Protein AF-A0A1L9VPW1-F1 (afdb_monomer)

InterPro domains:
  IPR022751 Alpha-mannosyltransferase [PF11051] (108-201)
  IPR029044 Nucleotide-diphospho-sugar transferases [SSF53448] (90-204)

Secondary structure (DSSP, 8-state):
-HHHHHHHHHHHHHHHHHHHHHHHHT---SPPPEESS----PPP-SSS-------EETHHHHHHHHHHHHHHHHHHHTTSPPP--TT-EEEEEE--TTTGGG--SSEEEEESSTTT--HIIIIIIHHHTT-EEEEHHHHTT-TT----TT-------GGGHHHHHHHT-S-SEEEE--TTEEESS-GGGGGGSTTTTTT-EE---SGGGGHHHHHHHHTT---EE--SPPEE-PEEP-BTTB--EE--EEEEE-HHHHHHHHTTT--TTT-TTSSPPPPEEEEEESS----TTSTTSS--

pLDDT: mean 79.81, std 14.75, range [32.12, 95.06]

Mean predicted aligned error: 9.25 Å

Foldseek 3Di:
DVVLVVVLLVLLVVLLVQLVVLCVVLDQPFDDWDFQDDQPCPDDAPVDDDPRDDRTDPCVRRVVSNVVSVVVSVVSCVPRDQRARPPFEAEEEEDAQQLLVLDQAQYEYEYAAPVRDDCCCAVPVNVVRNYHYDHLCVSSVNPPPDPDPDDPGDRDDPLCRQVSRVSSYNGPHYDYDYSQKDFPDHVSVVCVAPPCVVQREAEDDPDSRCVVVVVCVVVVGGYDYQLDDWDFPFDFDDDDPGRDGPRQKTWDADSRVSVVCVVVVNRCSVPVPSDPGHDTTIMGGDPDSDGCPPPPNPDD

Radius of gyration: 21.34 Å; Cα contacts (8 Å, |Δi|>4): 425; chains: 1; bounding box: 54×51×65 Å

Sequence (300 aa):
SYIARAAFHNHQIQFRDQFYFLLDKYVPRCSPLELIESAGWPRYDAVFEIDWENHINKANDILQAMQTVHDGFVQATRRIDVPYMVLTEGIVSSAGVKYMPTFIATLQLFVKDSTEYKSHICEMTFPELNARCVVLSEVMGLENLKSTDNTDGVKIKHYQLKSFAVLFSSFKKVTWLDADCIPIHYPATLLTTDPFKSTGLGAPGEGDKDTFIQAAAAVGKKFYTASKKFADLGRQRYEGNDHDIIHVVMLQADPGVDYKLTQQGKWQVKDTSVAAAPRAFFIYANIVKFNPGEKKLLED

Structure (mmCIF, N/CA/C/O backbone):
data_AF-A0A1L9VPW1-F1
#
_entry.id   AF-A0A1L9VPW1-F1
#
loop_
_atom_site.group_PDB
_atom_site.id
_atom_site.type_symbol
_atom_site.label_atom_id
_atom_site.label_alt_id
_atom_site.label_comp_id
_atom_site.label_asym_id
_atom_site.label_entity_id
_atom_site.label_seq_id
_atom_site.pdbx_PDB_ins_code
_atom_site.Cartn_x
_atom_site.Cartn_y
_atom_site.Cartn_z
_atom_site.occupancy
_atom_site.B_iso_or_equiv
_atom_site.auth_seq_id
_atom_site.auth_comp_id
_atom_site.auth_asym_id
_atom_site.auth_atom_id
_atom_site.pdbx_PDB_model_num
ATOM 1 N N . SER A 1 1 ? -3.823 4.377 27.022 1.00 72.25 1 SER A N 1
ATOM 2 C CA . SER A 1 1 ? -2.993 4.698 28.203 1.00 72.25 1 SER A CA 1
ATOM 3 C C . SER A 1 1 ? -1.724 5.415 27.761 1.00 72.25 1 SER A C 1
ATOM 5 O O . SER A 1 1 ? -1.189 5.063 26.713 1.00 72.25 1 SER A O 1
ATOM 7 N N . TYR A 1 2 ? -1.256 6.400 28.536 1.00 79.25 2 TYR A N 1
ATOM 8 C CA . TYR A 1 2 ? 0.020 7.101 28.324 1.00 79.25 2 TYR A CA 1
ATOM 9 C C . TYR A 1 2 ? 1.207 6.129 28.230 1.00 79.25 2 TYR A C 1
ATOM 11 O O . TYR A 1 2 ? 2.006 6.219 27.305 1.00 79.25 2 TYR A O 1
ATOM 19 N N . ILE A 1 3 ? 1.237 5.117 29.104 1.00 81.44 3 ILE A N 1
ATOM 20 C CA . ILE A 1 3 ? 2.300 4.100 29.159 1.00 81.44 3 ILE A CA 1
ATOM 21 C C . ILE A 1 3 ? 2.422 3.351 27.825 1.00 81.44 3 ILE A C 1
ATOM 23 O O . ILE A 1 3 ? 3.518 3.190 27.300 1.00 81.44 3 ILE A O 1
ATOM 27 N N . ALA A 1 4 ? 1.293 2.953 27.232 1.00 81.62 4 ALA A N 1
ATOM 28 C CA . ALA A 1 4 ? 1.286 2.251 25.948 1.00 81.62 4 ALA A CA 1
ATOM 29 C C . ALA A 1 4 ? 1.800 3.129 24.793 1.00 81.62 4 ALA A C 1
ATOM 31 O O . ALA A 1 4 ? 2.468 2.627 23.895 1.00 81.62 4 ALA A O 1
ATOM 32 N N . ARG A 1 5 ? 1.514 4.440 24.822 1.00 82.69 5 ARG A N 1
ATOM 33 C CA . ARG A 1 5 ? 2.016 5.392 23.817 1.00 82.69 5 ARG A CA 1
ATOM 34 C C . ARG A 1 5 ? 3.521 5.625 23.966 1.00 82.69 5 ARG A C 1
ATOM 36 O O . ARG A 1 5 ? 4.220 5.627 22.961 1.00 82.69 5 ARG A O 1
ATOM 43 N N . ALA A 1 6 ? 4.016 5.759 25.197 1.00 85.69 6 ALA A N 1
ATOM 44 C CA . ALA A 1 6 ? 5.446 5.898 25.471 1.00 85.69 6 ALA A CA 1
ATOM 45 C C . ALA A 1 6 ? 6.232 4.637 25.066 1.00 85.69 6 ALA A C 1
ATOM 47 O O . ALA A 1 6 ? 7.259 4.736 24.401 1.00 85.69 6 ALA A O 1
ATOM 48 N N . ALA A 1 7 ? 5.713 3.448 25.389 1.00 87.69 7 ALA A N 1
ATOM 49 C CA . ALA A 1 7 ? 6.312 2.181 24.969 1.00 87.69 7 ALA A CA 1
ATOM 50 C C . ALA A 1 7 ? 6.357 2.045 23.438 1.00 87.69 7 ALA A C 1
ATOM 52 O O . ALA A 1 7 ? 7.393 1.693 22.880 1.00 87.69 7 ALA A O 1
ATOM 53 N N . PHE A 1 8 ? 5.260 2.389 22.755 1.00 89.50 8 PHE A N 1
ATOM 54 C CA . PHE A 1 8 ? 5.213 2.415 21.293 1.00 89.50 8 PHE A CA 1
ATOM 55 C C . PHE A 1 8 ? 6.261 3.366 20.699 1.00 89.50 8 PHE A C 1
ATOM 57 O O . PHE A 1 8 ? 6.980 2.975 19.785 1.00 89.50 8 PHE A O 1
ATOM 64 N N . HIS A 1 9 ? 6.394 4.576 21.245 1.00 88.00 9 HIS A N 1
ATOM 65 C CA . HIS A 1 9 ? 7.385 5.546 20.783 1.00 88.00 9 HIS A CA 1
ATOM 66 C C . HIS A 1 9 ? 8.827 5.036 20.947 1.00 88.00 9 HIS A C 1
ATOM 68 O O . HIS A 1 9 ? 9.626 5.131 20.018 1.00 88.00 9 HIS A O 1
ATOM 74 N N . ASN A 1 10 ? 9.147 4.405 22.081 1.00 89.81 10 ASN A N 1
ATOM 75 C CA . ASN A 1 10 ? 10.464 3.797 22.294 1.00 89.81 10 ASN A CA 1
ATOM 76 C C . A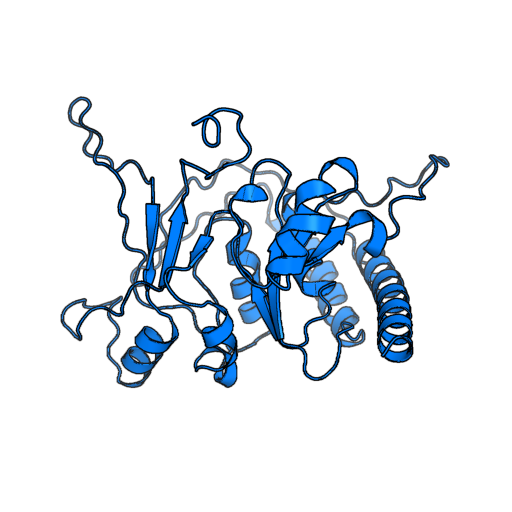SN A 1 10 ? 10.752 2.675 21.284 1.00 89.81 10 ASN A C 1
ATOM 78 O O . ASN A 1 10 ? 11.854 2.605 20.742 1.00 89.81 10 ASN A O 1
ATOM 82 N N . HIS A 1 11 ? 9.765 1.825 20.987 1.00 91.38 11 HIS A N 1
ATOM 83 C CA . HIS A 1 11 ? 9.913 0.790 19.961 1.00 91.38 11 HIS A CA 1
ATOM 84 C C . HIS A 1 11 ? 10.050 1.384 18.552 1.00 91.38 11 HIS A C 1
ATOM 86 O O . HIS A 1 11 ? 10.823 0.864 17.755 1.00 91.38 11 HIS A O 1
ATOM 92 N N . GLN A 1 12 ? 9.357 2.487 18.242 1.00 90.38 12 GLN A N 1
ATOM 93 C CA . GLN A 1 12 ? 9.536 3.210 16.978 1.00 90.38 12 GLN A CA 1
ATOM 94 C C . GLN A 1 12 ? 10.956 3.742 16.804 1.00 90.38 12 GLN A C 1
ATOM 96 O O . GLN A 1 12 ? 11.515 3.599 15.720 1.00 90.38 12 GLN A O 1
ATOM 101 N N . ILE A 1 13 ? 11.552 4.298 17.860 1.00 89.81 13 ILE A N 1
ATOM 102 C CA . ILE A 1 13 ? 12.944 4.765 17.842 1.00 89.81 13 ILE A CA 1
ATOM 103 C C . ILE A 1 13 ? 13.901 3.593 17.589 1.00 89.81 13 ILE A C 1
ATOM 105 O O . ILE A 1 13 ? 14.737 3.668 16.692 1.00 89.81 13 ILE A O 1
ATOM 109 N N . GLN A 1 14 ? 13.742 2.486 18.320 1.00 91.88 14 GLN A N 1
ATOM 110 C CA . GLN A 1 14 ? 14.581 1.295 18.142 1.00 91.88 14 GLN A CA 1
ATOM 111 C C . GLN A 1 14 ? 14.464 0.714 16.729 1.00 91.88 14 GLN A C 1
ATOM 113 O O . GLN A 1 14 ? 15.477 0.413 16.098 1.00 91.88 14 GLN A O 1
ATOM 118 N N . PHE A 1 15 ? 13.235 0.588 16.220 1.00 93.88 15 PHE A N 1
ATOM 119 C CA . PHE A 1 15 ? 12.977 0.131 14.859 1.00 93.88 15 PHE A CA 1
ATOM 120 C C . PHE A 1 15 ? 13.614 1.061 13.828 1.00 93.88 15 PHE A C 1
ATOM 122 O O . PHE A 1 15 ? 14.296 0.579 12.930 1.00 93.88 15 PHE A O 1
ATOM 129 N N . ARG A 1 16 ? 13.437 2.382 13.966 1.00 90.50 16 ARG A N 1
ATOM 130 C CA . ARG A 1 16 ? 14.033 3.386 13.075 1.00 90.50 16 ARG A CA 1
ATOM 131 C C . ARG A 1 16 ? 15.546 3.212 12.987 1.00 90.50 16 ARG A C 1
ATOM 133 O O . ARG A 1 16 ? 16.075 3.117 11.884 1.00 90.50 16 ARG A O 1
ATOM 140 N N . ASP A 1 17 ? 16.224 3.150 14.129 1.00 90.19 17 ASP A N 1
ATOM 141 C CA . ASP A 1 17 ? 17.687 3.085 14.179 1.00 90.19 17 ASP A CA 1
ATOM 142 C C . ASP A 1 17 ? 18.209 1.791 13.534 1.00 90.19 17 ASP A C 1
ATOM 144 O O . ASP A 1 17 ? 19.143 1.818 12.730 1.00 90.19 17 ASP A O 1
ATOM 148 N N . GLN A 1 18 ? 17.553 0.659 13.811 1.00 92.56 18 GLN A N 1
ATOM 149 C CA . GLN A 1 18 ? 17.868 -0.615 13.163 1.00 92.56 18 GLN A CA 1
ATOM 150 C C . GLN A 1 18 ? 17.595 -0.571 11.657 1.00 92.56 18 GLN A C 1
ATOM 152 O O . GLN A 1 18 ? 18.431 -1.001 10.865 1.00 92.56 18 GLN A O 1
ATOM 157 N N . PHE A 1 19 ? 16.441 -0.046 11.250 1.00 91.25 19 PHE A N 1
ATOM 158 C CA . PHE A 1 19 ? 16.040 0.032 9.851 1.00 91.25 19 PHE A CA 1
ATOM 159 C C . PHE A 1 19 ? 17.003 0.904 9.039 1.00 91.25 19 PHE A C 1
ATOM 161 O O . PHE A 1 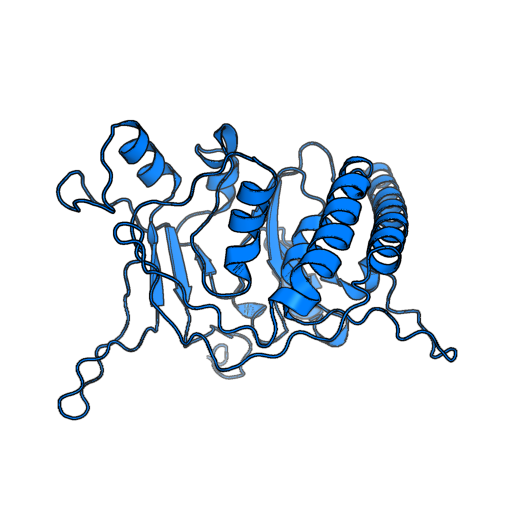19 ? 17.407 0.514 7.946 1.00 91.25 19 PHE A O 1
ATOM 168 N N . TYR A 1 20 ? 17.437 2.040 9.585 1.00 87.81 20 TYR A N 1
ATOM 169 C CA . TYR A 1 20 ? 18.411 2.920 8.935 1.00 87.81 20 TYR A CA 1
ATOM 170 C C . TYR A 1 20 ? 19.780 2.294 8.812 1.00 87.81 20 TYR A C 1
ATOM 172 O O . TYR A 1 20 ? 20.387 2.377 7.748 1.00 87.81 20 TYR A O 1
ATOM 180 N N . PHE A 1 21 ? 20.240 1.622 9.865 1.00 90.50 21 PHE A N 1
ATOM 181 C CA . PHE A 1 21 ? 21.474 0.861 9.788 1.00 90.50 21 PHE A CA 1
ATOM 182 C C . PHE A 1 21 ? 21.421 -0.168 8.649 1.00 90.50 21 PHE A C 1
ATOM 184 O O . PHE A 1 21 ? 22.396 -0.333 7.920 1.00 90.50 21 PHE A O 1
ATOM 191 N N . LEU A 1 22 ? 20.281 -0.842 8.453 1.00 92.88 22 LEU A N 1
ATOM 192 C CA . LEU A 1 22 ? 20.112 -1.768 7.333 1.00 92.88 22 LEU A CA 1
ATOM 193 C C . LEU A 1 22 ? 20.061 -1.050 5.979 1.00 92.88 22 LEU A C 1
ATOM 195 O O . LEU A 1 22 ? 20.689 -1.533 5.041 1.00 92.88 22 LEU A O 1
ATOM 199 N N . LEU A 1 23 ? 19.359 0.081 5.861 1.00 88.62 23 LEU A N 1
ATOM 200 C CA . LEU A 1 23 ? 19.331 0.860 4.619 1.00 88.62 23 LEU A CA 1
ATOM 201 C C . LEU A 1 23 ? 20.736 1.301 4.194 1.00 88.62 23 LEU A C 1
ATOM 203 O O . LEU A 1 23 ? 21.082 1.133 3.031 1.00 88.62 23 LEU A O 1
ATOM 207 N N . ASP A 1 24 ? 21.540 1.808 5.130 1.00 88.00 24 ASP A N 1
ATOM 208 C CA . ASP A 1 24 ? 22.918 2.245 4.879 1.00 88.00 24 ASP A CA 1
ATOM 209 C C . ASP A 1 24 ? 23.847 1.064 4.546 1.00 88.00 24 ASP A C 1
ATOM 211 O O . ASP A 1 24 ? 24.589 1.070 3.561 1.00 88.00 24 ASP A O 1
ATOM 215 N N . LYS A 1 25 ? 23.740 -0.024 5.317 1.00 92.19 25 LYS A N 1
ATOM 216 C CA . LYS A 1 25 ? 24.525 -1.244 5.093 1.00 92.19 25 LYS A CA 1
ATOM 217 C C . LYS A 1 25 ? 24.275 -1.862 3.716 1.00 92.19 25 LYS A C 1
ATOM 219 O O . LYS A 1 25 ? 25.205 -2.408 3.120 1.00 92.19 25 LYS A O 1
ATOM 224 N N . TYR A 1 26 ? 23.031 -1.811 3.244 1.00 93.62 26 TYR A N 1
ATOM 225 C CA . TYR A 1 26 ? 22.594 -2.388 1.975 1.00 93.62 26 TYR A CA 1
ATOM 226 C C . TYR A 1 26 ? 22.329 -1.311 0.910 1.00 93.62 26 TYR A C 1
ATOM 228 O O . TYR A 1 26 ? 21.417 -1.442 0.095 1.00 93.62 26 TYR A O 1
ATOM 236 N N . VAL A 1 27 ? 23.141 -0.250 0.874 1.00 88.94 27 VAL A N 1
ATOM 237 C CA . VAL A 1 27 ? 23.168 0.664 -0.277 1.00 88.94 27 VAL A CA 1
ATOM 238 C C . VAL A 1 27 ? 23.768 -0.060 -1.491 1.00 88.94 27 VAL A C 1
ATOM 240 O O . VAL A 1 27 ? 24.860 -0.633 -1.379 1.00 88.94 27 VAL A O 1
ATOM 243 N N . PRO A 1 28 ? 23.110 -0.035 -2.668 1.00 87.94 28 PRO A N 1
ATOM 244 C CA . PRO A 1 28 ? 23.685 -0.589 -3.886 1.00 87.94 28 PRO A CA 1
ATOM 245 C C . PRO A 1 28 ? 24.997 0.105 -4.257 1.00 87.94 28 PRO A C 1
ATOM 247 O O . PRO A 1 28 ? 25.058 1.326 -4.386 1.00 87.94 28 PRO A O 1
ATOM 250 N N . ARG A 1 29 ? 26.058 -0.683 -4.454 1.00 88.31 29 ARG A N 1
ATOM 251 C CA . ARG A 1 29 ? 27.384 -0.197 -4.870 1.00 88.31 29 ARG A CA 1
ATOM 252 C C . ARG A 1 29 ? 27.598 -0.430 -6.363 1.00 88.31 29 ARG A C 1
ATOM 254 O O . ARG A 1 29 ? 28.528 -1.124 -6.763 1.00 88.31 29 ARG A O 1
ATOM 261 N N . CYS A 1 30 ? 26.695 0.107 -7.170 1.00 88.56 30 CYS A N 1
ATOM 262 C CA . CYS A 1 30 ? 26.746 0.049 -8.627 1.00 88.56 30 CYS A CA 1
ATOM 263 C C . CYS A 1 30 ? 26.443 1.426 -9.223 1.00 88.56 30 CYS A C 1
ATOM 265 O O . CYS A 1 30 ? 26.027 2.343 -8.512 1.00 88.56 30 CYS A O 1
ATOM 267 N N . SER A 1 31 ? 26.664 1.573 -10.529 1.00 89.00 31 SER A N 1
ATOM 268 C CA . SER A 1 31 ? 26.295 2.793 -11.247 1.00 89.00 31 SER A CA 1
ATOM 269 C C . SER A 1 31 ? 24.796 3.093 -11.084 1.00 89.00 31 SER A C 1
ATOM 271 O O . SER A 1 31 ? 23.999 2.152 -10.998 1.00 89.00 31 SER A O 1
ATOM 273 N N . PRO A 1 32 ? 24.395 4.379 -11.042 1.00 87.00 32 PRO A N 1
ATOM 274 C CA . PRO A 1 32 ? 22.989 4.757 -11.081 1.00 87.00 32 PRO A CA 1
ATOM 275 C C . PRO A 1 32 ? 22.276 4.149 -12.290 1.00 87.00 32 PRO A C 1
ATOM 277 O O . PRO A 1 32 ? 22.875 3.965 -13.348 1.00 87.00 32 PRO A O 1
ATOM 280 N N . LEU A 1 33 ? 20.986 3.858 -12.126 1.00 87.69 33 LEU A N 1
ATOM 281 C CA . LEU A 1 33 ? 20.153 3.357 -13.211 1.00 87.69 33 LEU A CA 1
ATOM 282 C C . LEU A 1 33 ? 19.991 4.442 -14.281 1.00 87.69 33 LEU A C 1
ATOM 284 O O . LEU A 1 33 ? 19.558 5.556 -13.983 1.00 87.69 33 LEU A O 1
ATOM 288 N N . GLU A 1 34 ? 20.304 4.087 -15.522 1.00 90.12 34 GLU A N 1
ATOM 289 C CA . GLU A 1 34 ? 20.088 4.923 -16.699 1.00 90.12 34 GLU A CA 1
ATOM 290 C C . GLU A 1 34 ? 18.978 4.313 -17.554 1.00 90.12 34 GLU A C 1
ATOM 292 O O . GLU A 1 34 ? 18.940 3.101 -17.766 1.00 90.12 34 GLU A O 1
ATOM 297 N N . LEU A 1 35 ? 18.061 5.146 -18.038 1.00 89.69 35 LEU A N 1
ATOM 298 C CA . LEU A 1 35 ? 17.004 4.720 -18.950 1.00 89.69 35 LEU A CA 1
ATOM 299 C C . LEU A 1 35 ? 17.466 4.937 -20.392 1.00 89.69 35 LEU A C 1
ATOM 301 O O . LEU A 1 35 ? 18.031 5.984 -20.701 1.00 89.69 35 LEU A O 1
ATOM 305 N N . ILE A 1 36 ? 17.208 3.958 -21.260 1.00 91.56 36 ILE A N 1
ATOM 306 C CA . ILE A 1 36 ? 17.352 4.106 -22.715 1.00 91.56 36 ILE A CA 1
ATOM 307 C C . ILE A 1 36 ? 16.317 5.128 -23.192 1.00 91.56 36 ILE A C 1
ATOM 309 O O . ILE A 1 36 ? 16.649 6.108 -23.852 1.00 91.56 36 ILE A O 1
ATOM 313 N N . GLU A 1 37 ? 15.067 4.916 -22.785 1.00 88.56 37 GLU A N 1
ATOM 314 C CA . GLU A 1 37 ? 13.930 5.790 -23.040 1.00 88.56 37 GLU A CA 1
ATOM 315 C C . GLU A 1 37 ? 12.827 5.544 -22.001 1.00 88.56 37 GLU A C 1
ATOM 317 O O . GLU A 1 37 ? 12.947 4.685 -21.125 1.00 88.56 37 GLU A O 1
ATOM 322 N N . SER A 1 38 ? 11.752 6.327 -22.068 1.00 83.56 38 SER A N 1
ATOM 323 C CA . SER A 1 38 ? 10.567 6.066 -21.253 1.00 83.56 38 SER A CA 1
ATOM 324 C C . SER A 1 38 ? 9.844 4.827 -21.777 1.00 83.56 38 SER A C 1
ATOM 326 O O . SER A 1 38 ? 9.551 4.764 -22.966 1.00 83.56 38 SER A O 1
ATOM 328 N N . ALA A 1 39 ? 9.445 3.920 -20.881 1.00 78.81 39 ALA A N 1
ATOM 329 C CA . ALA A 1 39 ? 8.563 2.794 -21.213 1.00 78.81 39 ALA A CA 1
ATOM 330 C C . ALA A 1 39 ? 7.151 3.235 -21.658 1.00 78.81 39 ALA A C 1
ATOM 332 O O . ALA A 1 39 ? 6.304 2.409 -21.985 1.00 78.81 39 ALA A O 1
ATOM 333 N N . GLY A 1 40 ? 6.872 4.543 -21.643 1.00 78.19 40 GLY A N 1
ATOM 334 C CA . GLY A 1 40 ? 5.569 5.093 -21.973 1.00 78.19 40 GLY A CA 1
ATOM 335 C C . GLY A 1 40 ? 4.530 4.772 -20.901 1.00 78.19 40 GLY A C 1
ATOM 336 O O . GLY A 1 40 ? 4.844 4.666 -19.717 1.00 78.19 40 GLY A O 1
ATOM 337 N N . TRP A 1 41 ? 3.275 4.679 -21.337 1.00 68.06 41 TRP A N 1
ATOM 338 C CA . TRP A 1 41 ? 2.114 4.402 -20.487 1.00 68.06 41 TRP A CA 1
ATOM 339 C C . TRP A 1 41 ? 1.312 3.223 -21.061 1.00 68.06 41 TRP A C 1
ATOM 341 O O . TRP A 1 41 ? 0.136 3.387 -21.405 1.00 68.06 41 TRP A O 1
ATOM 351 N N . PRO A 1 42 ? 1.935 2.045 -21.268 1.00 68.31 42 PRO A N 1
ATOM 352 C CA . PRO A 1 42 ? 1.209 0.874 -21.732 1.00 68.31 42 PRO A CA 1
ATOM 353 C C . PRO A 1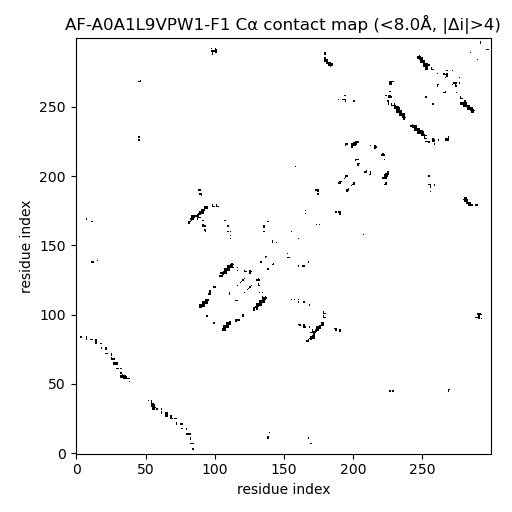 42 ? 0.132 0.532 -20.703 1.00 68.31 42 PRO A C 1
ATOM 355 O O . PRO A 1 42 ? 0.402 0.401 -19.507 1.00 68.31 42 PRO A O 1
ATOM 358 N N . ARG A 1 43 ? -1.117 0.424 -21.162 1.00 65.56 43 ARG A N 1
ATOM 359 C CA . ARG A 1 43 ? -2.228 0.099 -20.269 1.00 65.56 43 ARG A CA 1
ATOM 360 C C . ARG A 1 43 ? -2.085 -1.343 -19.812 1.00 65.56 43 ARG A C 1
ATOM 362 O O . ARG A 1 43 ? -1.957 -2.246 -20.636 1.00 65.56 43 ARG A O 1
ATOM 369 N N . TYR A 1 44 ? -2.167 -1.549 -18.505 1.00 68.56 44 TYR A N 1
ATOM 370 C CA . TYR A 1 44 ? -2.242 -2.886 -17.939 1.00 68.56 44 TYR A CA 1
ATOM 371 C C . TYR A 1 44 ? -3.498 -3.612 -18.448 1.00 68.56 44 TYR A C 1
ATOM 373 O O . TYR A 1 44 ? -4.621 -3.123 -18.279 1.00 68.56 44 TYR A O 1
ATOM 381 N N . ASP A 1 45 ? -3.319 -4.800 -19.030 1.00 70.62 45 ASP A N 1
ATOM 382 C CA . ASP A 1 45 ? -4.409 -5.720 -19.344 1.00 70.62 45 ASP A CA 1
ATOM 383 C C . ASP A 1 45 ? -4.255 -7.016 -18.541 1.00 70.62 45 ASP A C 1
ATOM 385 O O . ASP A 1 45 ? -3.317 -7.785 -18.707 1.00 70.62 45 ASP A O 1
ATOM 389 N N . ALA A 1 46 ? -5.217 -7.275 -17.660 1.00 70.62 46 ALA A N 1
ATOM 390 C CA . ALA A 1 46 ? -5.248 -8.478 -16.832 1.00 70.62 46 ALA A CA 1
ATOM 391 C C . ALA A 1 46 ? -5.569 -9.778 -17.603 1.00 70.62 46 ALA A C 1
ATOM 393 O O . ALA A 1 46 ? -5.568 -10.855 -17.007 1.00 70.62 46 ALA A O 1
ATOM 394 N N . VAL A 1 47 ? -5.918 -9.691 -18.891 1.00 78.81 47 VAL A N 1
ATOM 395 C CA . VAL A 1 47 ? -6.236 -10.840 -19.756 1.00 78.81 47 VAL A CA 1
ATOM 396 C C . VAL A 1 47 ? -5.110 -11.119 -20.744 1.00 78.81 47 VAL A C 1
ATOM 398 O O . VAL A 1 47 ? -4.811 -12.284 -20.999 1.00 78.81 47 VAL A O 1
ATOM 401 N N . PHE A 1 48 ? -4.508 -10.067 -21.294 1.00 77.50 48 PHE A N 1
ATOM 402 C CA . PHE A 1 48 ? -3.465 -10.171 -22.305 1.00 77.50 48 PHE A CA 1
ATOM 403 C C . PHE A 1 48 ? -2.130 -9.727 -21.728 1.00 77.50 48 PHE A C 1
ATOM 405 O O . PHE A 1 48 ? -1.942 -8.563 -21.387 1.00 77.50 48 PHE A O 1
ATOM 412 N N . GLU A 1 49 ? -1.201 -10.671 -21.640 1.00 76.50 49 GLU A N 1
ATOM 413 C CA . GLU A 1 49 ? 0.179 -10.373 -21.292 1.00 76.50 49 GLU A CA 1
ATOM 414 C C . GLU A 1 49 ? 0.859 -9.705 -22.491 1.00 76.50 49 GLU A C 1
ATOM 416 O O . GLU A 1 49 ? 0.753 -10.178 -23.625 1.00 76.50 49 GLU A O 1
ATOM 421 N N . ILE A 1 50 ? 1.499 -8.568 -22.237 1.00 73.62 50 ILE A N 1
ATOM 422 C CA . ILE A 1 50 ? 2.321 -7.859 -23.214 1.00 73.62 50 ILE A CA 1
ATOM 423 C C . ILE A 1 50 ? 3.769 -8.184 -22.866 1.00 73.62 50 ILE A C 1
ATOM 425 O O . ILE A 1 50 ? 4.140 -8.130 -21.691 1.00 73.62 50 ILE A O 1
ATOM 429 N N . ASP A 1 51 ? 4.582 -8.505 -23.870 1.00 78.19 51 ASP A N 1
ATOM 430 C CA . ASP A 1 51 ? 6.023 -8.628 -23.678 1.00 78.19 51 ASP A CA 1
ATOM 431 C C . ASP A 1 51 ? 6.596 -7.248 -23.337 1.00 78.19 51 ASP A C 1
ATOM 433 O O . ASP A 1 51 ? 6.540 -6.312 -24.136 1.00 78.19 51 ASP A O 1
ATOM 437 N N . TRP A 1 52 ? 7.115 -7.106 -22.118 1.00 78.12 52 TRP A N 1
ATOM 438 C CA . TRP A 1 52 ? 7.688 -5.850 -21.643 1.00 78.12 52 TRP A CA 1
ATOM 439 C C . TRP A 1 52 ? 9.125 -5.711 -22.130 1.00 78.12 52 TRP A C 1
ATOM 441 O O . TRP A 1 52 ? 10.001 -6.499 -21.761 1.00 78.12 52 TRP A O 1
ATOM 451 N N . GLU A 1 53 ? 9.384 -4.677 -22.926 1.00 84.12 53 GLU A N 1
ATOM 452 C CA . GLU A 1 53 ? 10.743 -4.330 -23.322 1.00 84.12 53 GLU A CA 1
ATOM 453 C C . GLU A 1 53 ? 11.531 -3.766 -22.132 1.00 84.12 53 GLU A C 1
ATOM 455 O O . GLU A 1 53 ? 11.028 -3.019 -21.288 1.00 84.12 53 GLU A O 1
ATOM 460 N N . ASN A 1 54 ? 12.805 -4.144 -22.043 1.00 86.88 54 ASN A N 1
ATOM 461 C CA . ASN A 1 54 ? 13.684 -3.628 -21.006 1.00 86.88 54 ASN A CA 1
ATOM 462 C C . ASN A 1 54 ? 14.254 -2.269 -21.428 1.00 86.88 54 ASN A C 1
ATOM 464 O O . ASN A 1 54 ? 15.206 -2.202 -22.203 1.00 86.88 54 ASN A O 1
ATOM 468 N N . HIS A 1 55 ? 13.715 -1.193 -20.859 1.00 89.56 55 HIS A N 1
ATOM 469 C CA . HIS A 1 55 ? 14.177 0.174 -21.116 1.00 89.56 55 HIS A CA 1
ATOM 470 C C . HIS A 1 55 ? 15.349 0.617 -20.217 1.00 89.56 55 HIS A C 1
ATOM 472 O O . HIS A 1 55 ? 15.711 1.794 -20.209 1.00 89.56 55 HIS A O 1
ATOM 478 N N . ILE A 1 56 ? 15.956 -0.290 -19.442 1.00 90.62 56 ILE A N 1
ATOM 479 C CA . ILE A 1 56 ? 17.107 0.020 -18.587 1.00 90.62 56 ILE A CA 1
ATOM 480 C C . ILE A 1 56 ? 18.402 -0.154 -19.384 1.00 90.62 56 ILE A C 1
ATOM 482 O O . ILE A 1 56 ? 18.753 -1.253 -19.824 1.00 90.62 56 ILE A O 1
ATOM 486 N N . ASN A 1 57 ? 19.158 0.933 -19.516 1.00 90.75 57 ASN A N 1
ATOM 487 C CA . ASN A 1 57 ? 20.463 0.927 -20.157 1.00 90.75 57 ASN A CA 1
ATOM 488 C C . ASN A 1 57 ? 21.436 0.081 -19.330 1.00 90.75 57 ASN A C 1
ATOM 490 O O . ASN A 1 57 ? 21.539 0.251 -18.115 1.00 90.75 57 ASN A O 1
ATOM 494 N N . LYS A 1 58 ? 22.160 -0.828 -19.994 1.00 89.00 58 LYS A N 1
ATOM 495 C CA . LYS A 1 58 ? 23.154 -1.710 -19.357 1.00 89.00 58 LYS A CA 1
ATOM 496 C C . LYS A 1 58 ? 22.623 -2.434 -18.109 1.00 89.00 58 LYS A C 1
ATOM 498 O O . LYS A 1 58 ? 23.350 -2.631 -17.140 1.00 89.00 58 LYS A O 1
ATOM 503 N N . ALA A 1 59 ? 21.359 -2.868 -18.131 1.00 89.69 59 ALA A N 1
ATOM 504 C CA . ALA A 1 59 ? 20.713 -3.525 -16.990 1.00 89.69 59 ALA A CA 1
ATOM 505 C C . ALA A 1 59 ? 21.538 -4.691 -16.411 1.00 89.69 59 ALA A C 1
ATOM 507 O O . ALA A 1 59 ? 21.647 -4.835 -15.195 1.00 89.69 59 ALA A O 1
ATOM 508 N N . ASN A 1 60 ? 22.167 -5.487 -17.282 1.00 90.56 60 ASN A N 1
ATOM 509 C CA . ASN A 1 60 ? 22.991 -6.632 -16.889 1.00 90.56 60 ASN A CA 1
ATOM 510 C C . ASN A 1 60 ? 24.206 -6.239 -16.029 1.00 90.56 60 ASN A C 1
ATOM 512 O O . ASN A 1 60 ? 24.610 -7.026 -15.176 1.00 90.56 60 ASN A O 1
ATOM 516 N N . ASP A 1 61 ? 24.743 -5.027 -16.199 1.00 91.69 61 ASP A N 1
ATOM 517 C CA . ASP A 1 61 ? 25.917 -4.547 -15.461 1.00 91.69 61 ASP A CA 1
ATOM 518 C C . ASP A 1 61 ? 25.578 -4.254 -13.990 1.00 91.69 61 ASP A C 1
ATOM 520 O O . ASP A 1 61 ? 26.432 -4.368 -13.111 1.00 91.69 61 ASP A O 1
ATOM 524 N N . ILE A 1 62 ? 24.324 -3.882 -13.710 1.00 92.12 62 ILE A N 1
ATOM 525 C CA . ILE A 1 62 ? 23.864 -3.508 -12.365 1.00 92.12 62 ILE A CA 1
ATOM 526 C C . ILE A 1 62 ? 23.024 -4.599 -11.691 1.00 92.12 62 ILE A C 1
ATOM 528 O O . ILE A 1 62 ? 22.937 -4.623 -10.463 1.00 92.12 62 ILE A O 1
ATOM 532 N N . LEU A 1 63 ? 22.432 -5.519 -12.463 1.00 90.94 63 LEU A N 1
ATOM 533 C CA . LEU A 1 63 ? 21.434 -6.478 -11.981 1.00 90.94 63 LEU A CA 1
ATOM 534 C C . LEU A 1 63 ? 21.942 -7.323 -10.809 1.00 90.94 63 LEU A C 1
ATOM 536 O O . LEU A 1 63 ? 21.315 -7.351 -9.752 1.00 90.94 63 LEU A O 1
ATOM 540 N N . GLN A 1 64 ? 23.094 -7.977 -10.966 1.00 92.62 64 GLN A N 1
ATOM 541 C CA . GLN A 1 64 ? 23.627 -8.870 -9.935 1.00 92.62 64 GLN A CA 1
ATOM 542 C C . GLN A 1 64 ? 23.986 -8.113 -8.649 1.00 92.62 64 GLN A C 1
ATOM 544 O O . GLN A 1 64 ? 23.734 -8.605 -7.545 1.00 92.62 64 GLN A O 1
ATOM 549 N N . ALA A 1 65 ? 24.556 -6.911 -8.777 1.00 92.81 65 ALA A N 1
ATOM 550 C CA . ALA A 1 65 ? 24.910 -6.072 -7.637 1.00 92.81 65 ALA A CA 1
ATOM 551 C C . ALA A 1 65 ? 23.655 -5.612 -6.878 1.00 92.81 65 ALA A C 1
ATOM 553 O O . ALA A 1 65 ? 23.594 -5.745 -5.654 1.00 92.81 65 ALA A O 1
ATOM 554 N N . MET A 1 66 ? 22.635 -5.147 -7.605 1.00 92.50 66 MET A N 1
ATOM 555 C CA . MET A 1 66 ? 21.340 -4.749 -7.047 1.00 92.50 66 MET A CA 1
ATOM 556 C C . MET A 1 66 ? 20.649 -5.920 -6.345 1.00 92.50 66 MET A C 1
ATOM 558 O O . MET A 1 66 ? 20.224 -5.782 -5.199 1.00 92.50 66 MET A O 1
ATOM 562 N N . GLN A 1 67 ? 20.588 -7.083 -6.998 1.00 92.06 67 GLN A N 1
ATOM 563 C CA . GLN A 1 67 ? 19.944 -8.278 -6.461 1.00 92.06 67 GLN A CA 1
ATOM 564 C C . GLN A 1 67 ? 20.635 -8.772 -5.188 1.00 92.06 67 GLN A C 1
ATOM 566 O O . GLN A 1 67 ? 19.973 -8.984 -4.179 1.00 92.06 67 GLN A O 1
ATOM 571 N N . THR A 1 68 ? 21.967 -8.877 -5.190 1.00 94.19 68 THR A N 1
ATOM 572 C CA . THR A 1 68 ? 22.734 -9.351 -4.023 1.00 94.19 68 THR A CA 1
ATOM 573 C C . THR A 1 68 ? 22.486 -8.477 -2.792 1.00 94.19 68 THR A C 1
ATOM 575 O O . THR A 1 68 ? 22.285 -8.974 -1.682 1.00 94.19 68 THR A O 1
ATOM 578 N N . VAL A 1 69 ? 22.491 -7.157 -2.985 1.00 94.75 69 VAL A N 1
ATOM 579 C CA . VAL A 1 69 ? 22.273 -6.193 -1.907 1.00 94.75 69 VAL A CA 1
ATOM 580 C C . VAL A 1 69 ? 20.816 -6.218 -1.432 1.00 94.75 69 VAL A C 1
ATOM 582 O O . VAL A 1 69 ? 20.569 -6.247 -0.224 1.00 94.75 69 VAL A O 1
ATOM 585 N N . HIS A 1 70 ? 19.858 -6.279 -2.360 1.00 92.56 70 HIS A N 1
ATOM 586 C CA . HIS A 1 70 ? 18.435 -6.405 -2.051 1.00 92.56 70 HIS A CA 1
ATOM 587 C C . HIS A 1 70 ? 18.123 -7.692 -1.273 1.00 92.56 70 HIS A C 1
ATOM 589 O O . HIS A 1 70 ? 17.449 -7.635 -0.245 1.00 92.56 70 HIS A O 1
ATOM 595 N N . ASP A 1 71 ? 18.653 -8.841 -1.695 1.00 93.62 71 ASP A N 1
ATOM 596 C CA . ASP A 1 71 ? 18.440 -10.129 -1.027 1.00 93.62 71 ASP A CA 1
ATOM 597 C C . ASP A 1 71 ? 18.981 -10.107 0.408 1.00 93.62 71 ASP A C 1
ATOM 599 O O . ASP A 1 71 ? 18.312 -10.561 1.344 1.00 93.62 71 ASP A O 1
ATOM 603 N N . GLY A 1 72 ? 20.154 -9.498 0.610 1.00 94.69 72 GLY A N 1
ATOM 604 C CA . GLY A 1 72 ? 20.718 -9.265 1.937 1.00 94.69 72 GLY A CA 1
ATOM 605 C C . GLY A 1 72 ? 19.839 -8.362 2.811 1.00 94.69 72 GLY A C 1
ATOM 606 O O . GLY A 1 72 ? 19.616 -8.668 3.989 1.00 94.69 72 GLY A O 1
ATOM 607 N N . PHE A 1 73 ? 19.288 -7.286 2.242 1.00 93.81 73 PHE A N 1
ATOM 608 C CA . PHE A 1 73 ? 18.356 -6.391 2.930 1.00 93.81 73 PHE A CA 1
ATOM 609 C C . PHE A 1 73 ? 17.058 -7.112 3.324 1.00 93.81 73 PHE A C 1
ATOM 611 O O . PHE A 1 73 ? 16.649 -7.070 4.488 1.00 93.81 73 PHE A O 1
ATOM 618 N N . VAL A 1 74 ? 16.441 -7.850 2.397 1.00 91.75 74 VAL A N 1
ATOM 619 C CA . VAL A 1 74 ? 15.230 -8.649 2.648 1.00 91.75 74 VAL A CA 1
ATOM 620 C C . VAL A 1 74 ? 15.484 -9.714 3.715 1.00 91.75 74 VAL A C 1
ATOM 622 O O . VAL A 1 74 ? 14.646 -9.935 4.587 1.00 91.75 74 VAL A O 1
ATOM 625 N N . GLN A 1 75 ? 16.643 -10.372 3.702 1.00 93.19 75 GLN A N 1
ATOM 626 C CA . GLN A 1 75 ? 16.978 -11.364 4.722 1.00 93.19 75 GLN A CA 1
ATOM 627 C C . GLN A 1 75 ? 17.186 -10.726 6.103 1.00 93.19 75 GLN A C 1
ATOM 629 O O . GLN A 1 75 ? 16.736 -11.281 7.109 1.00 93.19 75 GLN A O 1
ATOM 634 N N . ALA A 1 76 ? 17.856 -9.574 6.169 1.00 94.38 76 ALA A N 1
ATOM 635 C CA . ALA A 1 76 ? 18.120 -8.878 7.425 1.00 94.38 76 ALA A CA 1
ATOM 636 C C . ALA A 1 76 ? 16.844 -8.303 8.054 1.00 94.38 76 ALA A C 1
ATOM 638 O O . ALA A 1 76 ? 16.656 -8.407 9.266 1.00 94.38 76 ALA A O 1
ATOM 639 N N . THR A 1 77 ? 15.939 -7.764 7.235 1.00 92.06 77 THR A N 1
ATOM 640 C CA . THR A 1 77 ? 14.673 -7.172 7.696 1.00 92.06 77 THR A CA 1
ATOM 641 C C . THR A 1 77 ? 13.693 -8.198 8.271 1.00 92.06 77 THR A C 1
ATOM 643 O O . THR A 1 77 ? 12.837 -7.842 9.071 1.00 92.06 77 THR A O 1
ATOM 646 N N . ARG A 1 78 ? 13.855 -9.498 7.988 1.00 90.31 78 ARG A N 1
ATOM 647 C CA . ARG A 1 78 ? 13.073 -10.561 8.657 1.00 90.31 78 ARG A CA 1
ATOM 648 C C . ARG A 1 78 ? 13.317 -10.658 10.169 1.00 90.31 78 ARG A C 1
ATOM 650 O O . ARG A 1 78 ? 12.586 -11.377 10.840 1.00 90.31 78 ARG A O 1
ATOM 657 N N . ARG A 1 79 ? 14.368 -10.012 10.689 1.00 90.62 79 ARG A N 1
ATOM 658 C CA . ARG A 1 79 ? 14.762 -10.051 12.108 1.00 90.62 79 ARG A CA 1
ATOM 659 C C . ARG A 1 79 ? 14.359 -8.803 12.892 1.00 90.62 79 ARG A C 1
ATOM 661 O O . ARG A 1 79 ? 14.658 -8.741 14.079 1.00 90.62 79 ARG A O 1
ATOM 668 N N . ILE A 1 80 ? 13.754 -7.817 12.234 1.00 92.00 80 ILE A N 1
ATOM 669 C CA . ILE A 1 80 ? 13.282 -6.593 12.881 1.00 92.00 80 ILE A CA 1
ATOM 670 C C . ILE A 1 80 ? 11.756 -6.610 12.913 1.00 92.00 80 ILE A C 1
ATOM 672 O O . ILE A 1 80 ? 11.107 -6.935 11.919 1.00 92.00 80 ILE A O 1
ATOM 676 N N . ASP A 1 81 ? 11.188 -6.262 14.061 1.00 90.31 81 ASP A N 1
ATOM 677 C CA . ASP A 1 81 ? 9.743 -6.176 14.224 1.00 90.31 81 ASP A CA 1
ATOM 678 C C . ASP A 1 81 ? 9.269 -4.756 13.921 1.00 90.31 81 ASP A C 1
ATOM 680 O O . ASP A 1 81 ? 9.778 -3.780 14.475 1.00 90.31 81 ASP A O 1
ATOM 684 N N . VAL A 1 82 ? 8.265 -4.641 13.050 1.00 91.56 82 VAL A N 1
ATOM 685 C CA . VAL A 1 82 ? 7.609 -3.358 12.780 1.00 91.56 82 VAL A CA 1
ATOM 686 C C . VAL A 1 82 ? 6.736 -2.996 13.988 1.00 91.56 82 VAL A C 1
ATOM 688 O O . VAL A 1 82 ? 5.859 -3.782 14.362 1.00 91.56 82 VAL A O 1
ATOM 691 N N . PRO A 1 83 ? 6.944 -1.830 14.621 1.00 93.19 83 PRO A N 1
ATOM 692 C CA . PRO A 1 83 ? 6.217 -1.443 15.818 1.00 93.19 83 PRO A CA 1
ATOM 693 C C . PRO A 1 83 ? 4.780 -1.046 15.475 1.00 93.19 83 PRO A C 1
ATOM 695 O O . PRO A 1 83 ? 4.536 -0.214 14.609 1.00 93.19 83 PRO A O 1
ATOM 698 N N . TYR A 1 84 ? 3.817 -1.582 16.220 1.00 92.88 84 TYR A N 1
ATOM 699 C CA . TYR A 1 84 ? 2.406 -1.206 16.137 1.00 92.88 84 TYR A CA 1
ATOM 700 C C . TYR A 1 84 ? 1.755 -1.266 17.521 1.00 92.88 84 TYR A C 1
ATOM 702 O O . TYR A 1 84 ? 2.279 -1.873 18.458 1.00 92.88 84 TYR A O 1
ATOM 710 N N . MET A 1 85 ? 0.581 -0.654 17.666 1.00 88.50 85 MET A N 1
ATOM 711 C CA . MET A 1 85 ? -0.238 -0.803 18.869 1.00 88.50 85 MET A CA 1
ATOM 712 C C . MET A 1 85 ? -1.161 -2.024 18.732 1.00 88.50 85 MET A C 1
ATOM 714 O O . MET A 1 85 ? -1.771 -2.252 17.692 1.00 88.50 85 MET A O 1
ATOM 718 N N . VAL A 1 86 ? -1.269 -2.857 19.767 1.00 86.38 86 VAL A N 1
ATOM 719 C CA . VAL A 1 86 ? -2.139 -4.045 19.708 1.00 86.38 86 VAL A CA 1
ATOM 720 C C . VAL A 1 86 ? -3.609 -3.655 19.537 1.00 86.38 86 VAL A C 1
ATOM 722 O O . VAL A 1 86 ? -4.054 -2.648 20.081 1.00 86.38 86 VAL A O 1
ATOM 725 N N . LEU A 1 87 ? -4.362 -4.478 18.798 1.00 85.81 87 LEU A N 1
ATOM 726 C CA . LEU A 1 87 ? -5.791 -4.277 18.514 1.00 85.81 87 LEU A CA 1
ATOM 727 C C . LEU A 1 87 ? -6.120 -2.949 17.812 1.00 85.81 87 LEU A C 1
ATOM 729 O O . LEU A 1 87 ? -7.247 -2.473 17.903 1.00 85.81 87 LEU A O 1
ATOM 733 N N . THR A 1 88 ? -5.162 -2.362 17.094 1.00 88.69 88 THR A N 1
ATOM 734 C CA . THR A 1 88 ? -5.411 -1.168 16.288 1.00 88.69 88 THR A CA 1
ATOM 735 C C . THR A 1 88 ? -5.490 -1.518 14.810 1.00 88.69 88 THR A C 1
ATOM 737 O O . THR A 1 88 ? -4.698 -2.290 14.263 1.00 88.69 88 THR A O 1
ATOM 740 N N . GLU A 1 89 ? -6.467 -0.926 14.150 1.00 90.31 89 GLU A N 1
ATOM 741 C CA . GLU A 1 89 ? -6.655 -1.000 12.715 1.00 90.31 89 GLU A CA 1
ATOM 742 C C . GLU A 1 89 ? -7.057 0.381 12.224 1.00 90.31 89 GLU A C 1
ATOM 744 O O . GLU A 1 89 ? -7.647 1.163 12.973 1.00 90.31 89 GLU A O 1
ATOM 749 N N . GLY A 1 90 ? -6.673 0.713 11.002 1.00 88.31 90 GLY A N 1
ATOM 750 C CA . GLY A 1 90 ? -6.947 2.037 10.488 1.00 88.31 90 GLY A CA 1
ATOM 751 C C . GLY A 1 90 ? -6.471 2.230 9.069 1.00 88.31 90 GLY A C 1
ATOM 752 O O . GLY A 1 90 ? -5.850 1.361 8.452 1.00 88.31 90 GLY A O 1
ATOM 753 N N . ILE A 1 91 ? -6.803 3.403 8.558 1.00 88.12 91 ILE A N 1
ATOM 754 C CA . ILE A 1 91 ? -6.463 3.805 7.208 1.00 88.12 91 ILE A CA 1
ATOM 755 C C . ILE A 1 91 ? -5.294 4.782 7.307 1.00 88.12 91 ILE A C 1
ATOM 757 O O . ILE A 1 91 ? -5.272 5.666 8.169 1.00 88.12 91 ILE A O 1
ATOM 761 N N . VAL A 1 92 ? -4.297 4.577 6.457 1.00 88.94 92 VAL A N 1
ATOM 762 C CA . VAL A 1 92 ? -3.078 5.380 6.398 1.00 88.94 92 VAL A CA 1
ATOM 763 C C . VAL A 1 92 ? -3.026 6.058 5.041 1.00 88.94 92 VAL A C 1
ATOM 765 O O . VAL A 1 92 ? -3.309 5.439 4.017 1.00 88.94 92 VAL A O 1
ATOM 768 N N . SER A 1 93 ? -2.654 7.331 5.050 1.00 86.94 93 SER A N 1
ATOM 769 C CA . SER A 1 93 ? -2.428 8.107 3.840 1.00 86.94 93 SER A CA 1
ATOM 770 C C . SER A 1 93 ? -1.206 9.003 3.989 1.00 86.94 93 SER A C 1
ATOM 772 O O . SER A 1 93 ? -0.702 9.213 5.096 1.00 86.94 93 SER A O 1
ATOM 774 N N . SER A 1 94 ? -0.756 9.576 2.880 1.00 83.81 94 SER A N 1
ATOM 775 C CA . SER A 1 94 ? 0.157 10.704 2.885 1.00 83.81 94 SER A CA 1
ATOM 776 C C . SER A 1 94 ? -0.305 11.776 1.911 1.00 83.81 94 SER A C 1
ATOM 778 O O . SER A 1 94 ? -0.866 11.488 0.851 1.00 83.81 94 SER A O 1
ATOM 780 N N . ALA A 1 95 ? -0.079 13.032 2.284 1.00 75.50 95 ALA A N 1
ATOM 781 C CA . ALA A 1 95 ? -0.450 14.165 1.458 1.00 75.50 95 ALA A CA 1
ATOM 782 C C . ALA A 1 95 ? 0.421 15.374 1.759 1.00 75.50 95 ALA A C 1
ATOM 784 O O . ALA A 1 95 ? 0.685 15.683 2.918 1.00 75.50 95 ALA A O 1
ATOM 785 N N . GLY A 1 96 ? 0.783 16.096 0.702 1.00 70.31 96 GLY A N 1
ATOM 786 C CA . GLY A 1 96 ? 1.261 17.464 0.839 1.00 70.31 96 GLY A CA 1
ATOM 787 C C . GLY A 1 96 ? 0.098 18.440 1.024 1.00 70.31 96 GLY A C 1
ATOM 788 O O . GLY A 1 96 ? -1.065 18.113 0.763 1.00 70.31 96 GLY A O 1
ATOM 789 N N . VAL A 1 97 ? 0.435 19.677 1.391 1.00 65.56 97 VAL A N 1
ATOM 790 C CA . VAL A 1 97 ? -0.502 20.783 1.679 1.00 65.56 97 VAL A CA 1
ATOM 791 C C . VAL A 1 97 ? -1.658 20.892 0.684 1.00 65.56 97 VAL A C 1
ATOM 793 O O . VAL A 1 97 ? -2.794 21.123 1.086 1.00 65.56 97 VAL A O 1
ATOM 796 N N . LYS A 1 98 ? -1.379 20.714 -0.613 1.00 64.62 98 LYS A N 1
ATOM 797 C CA . LYS A 1 98 ? -2.361 20.871 -1.694 1.00 64.62 98 LYS A CA 1
ATOM 798 C C . LYS A 1 98 ? -3.521 19.866 -1.628 1.00 64.62 98 LYS A C 1
ATOM 800 O O . LYS A 1 98 ? -4.570 20.131 -2.197 1.00 64.62 98 LYS A O 1
ATOM 805 N N . TYR A 1 99 ? -3.342 18.725 -0.966 1.00 63.91 99 TYR A N 1
ATOM 806 C CA . TYR A 1 99 ? -4.316 17.628 -0.999 1.00 63.91 99 TYR A CA 1
ATOM 807 C C . TYR A 1 99 ? -4.941 17.315 0.363 1.00 63.91 99 TYR A C 1
ATOM 809 O O . TYR A 1 99 ? -5.930 16.593 0.415 1.00 63.91 99 TYR A O 1
ATOM 817 N N . MET A 1 100 ? -4.415 17.874 1.460 1.00 65.31 100 MET A N 1
ATOM 818 C CA . MET A 1 100 ? -4.957 17.657 2.812 1.00 65.31 100 MET A CA 1
ATOM 819 C C . MET A 1 100 ? -6.458 17.968 2.946 1.00 65.31 100 MET A C 1
ATOM 821 O O . MET A 1 100 ? -7.147 17.195 3.610 1.00 65.31 100 MET A O 1
ATOM 825 N N . PRO A 1 101 ? -7.003 19.034 2.324 1.00 58.00 101 PRO A N 1
ATOM 826 C CA . PRO A 1 101 ? -8.409 19.381 2.518 1.00 58.00 101 PRO A CA 1
ATOM 827 C C . PRO A 1 101 ? -9.405 18.375 1.888 1.00 58.00 101 PRO A C 1
ATOM 829 O O . PRO A 1 101 ? -10.592 18.417 2.189 1.00 58.00 101 PRO A O 1
ATOM 832 N N . THR A 1 102 ? -8.940 17.444 1.050 1.00 58.31 102 THR A N 1
ATOM 833 C CA . THR A 1 102 ? -9.772 16.429 0.361 1.00 58.31 102 THR A CA 1
ATOM 834 C C . THR A 1 102 ? -10.063 15.195 1.210 1.00 58.31 102 THR A C 1
ATOM 836 O O . THR A 1 102 ? -10.917 14.378 0.867 1.00 58.31 102 THR A O 1
ATOM 839 N N . PHE A 1 103 ? -9.385 15.052 2.345 1.00 61.56 103 PHE A N 1
ATOM 840 C CA . PHE A 1 103 ? -9.527 13.880 3.193 1.00 61.56 103 PHE A CA 1
ATOM 841 C C . PHE A 1 103 ? -10.672 14.030 4.185 1.00 61.56 103 PHE A C 1
ATOM 843 O O . PHE A 1 103 ? -10.585 14.792 5.144 1.00 61.56 103 PHE A O 1
ATOM 850 N N . ILE A 1 104 ? -11.718 13.229 3.994 1.00 55.50 104 ILE A N 1
ATOM 851 C CA . ILE A 1 104 ? -12.850 13.127 4.920 1.00 55.50 104 ILE A CA 1
ATOM 852 C C . ILE A 1 104 ? -13.011 11.658 5.329 1.00 55.50 104 ILE A C 1
ATOM 854 O O . ILE A 1 104 ? -13.954 10.975 4.936 1.00 55.50 104 ILE A O 1
ATOM 858 N N . ALA A 1 105 ? -12.044 11.125 6.079 1.00 55.97 105 ALA A N 1
ATOM 859 C CA . ALA A 1 105 ? -12.163 9.805 6.699 1.00 55.97 105 ALA A CA 1
ATOM 860 C C . ALA A 1 105 ? -11.323 9.706 7.984 1.00 55.97 105 ALA A C 1
ATOM 862 O O . ALA A 1 105 ? -10.363 10.446 8.183 1.00 55.97 105 ALA A O 1
ATOM 863 N N . THR A 1 106 ? -11.673 8.758 8.854 1.00 54.41 106 THR A N 1
ATOM 864 C CA . THR A 1 106 ? -10.904 8.399 10.056 1.00 54.41 106 THR A CA 1
ATOM 865 C C . THR A 1 106 ? -9.535 7.829 9.659 1.00 54.41 106 THR A C 1
ATOM 867 O O . THR A 1 106 ? -9.459 6.711 9.147 1.00 54.41 106 THR A O 1
ATOM 870 N N . LEU A 1 107 ? -8.458 8.603 9.843 1.00 73.75 107 LEU A N 1
ATOM 871 C CA . LEU A 1 107 ? -7.169 8.384 9.167 1.00 73.75 107 LEU A CA 1
ATOM 872 C C . LEU A 1 107 ? -5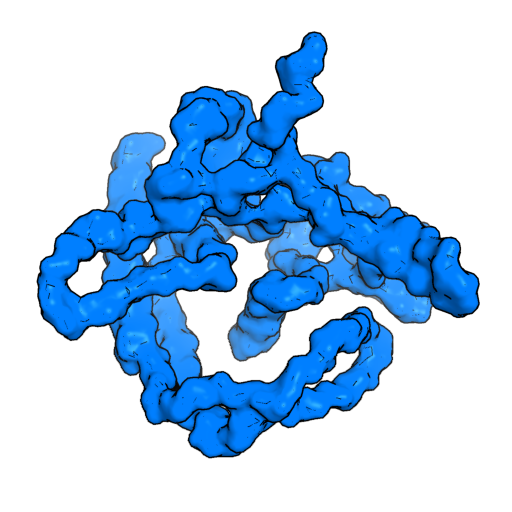.941 8.708 10.040 1.00 73.75 107 LEU A C 1
ATOM 874 O O . LEU A 1 107 ? -5.964 9.605 10.879 1.00 73.75 107 LEU A O 1
ATOM 878 N N . GLN A 1 108 ? -4.816 8.040 9.772 1.00 82.19 108 GLN A N 1
ATOM 879 C CA . GLN A 1 108 ? -3.485 8.602 10.040 1.00 82.19 108 GLN A CA 1
ATOM 880 C C . GLN A 1 108 ? -2.934 9.227 8.766 1.00 82.19 108 GLN A C 1
ATOM 882 O O . GLN A 1 108 ? -2.628 8.508 7.815 1.00 82.19 108 GLN A O 1
ATOM 887 N N . LEU A 1 109 ? -2.796 10.554 8.766 1.00 85.06 109 LEU A N 1
ATOM 888 C CA . LEU A 1 109 ? -2.199 11.291 7.662 1.00 85.06 109 LEU A CA 1
ATOM 889 C C . LEU A 1 109 ? -0.727 11.579 7.956 1.00 85.06 109 LEU A C 1
ATOM 891 O O . LEU A 1 109 ? -0.409 12.270 8.920 1.00 85.06 109 LEU A O 1
ATOM 895 N N . PHE A 1 110 ? 0.162 11.098 7.096 1.00 86.69 110 PHE A N 1
ATOM 896 C CA . PHE A 1 110 ? 1.575 11.451 7.140 1.00 86.69 110 PHE A CA 1
ATOM 897 C C . PHE A 1 110 ? 1.862 12.652 6.237 1.00 86.69 110 PHE A C 1
ATOM 899 O O . PHE A 1 110 ? 1.540 12.636 5.047 1.00 86.69 110 PHE A O 1
ATOM 906 N N . VAL A 1 111 ? 2.500 13.673 6.802 1.00 85.19 111 VAL A N 1
ATOM 907 C CA . VAL A 1 111 ? 3.071 14.806 6.057 1.00 85.19 111 VAL A CA 1
ATOM 908 C C . VAL A 1 111 ? 4.587 14.659 6.023 1.00 85.19 111 VAL A C 1
ATOM 910 O O . VAL A 1 111 ? 5.168 14.071 6.939 1.00 85.19 111 VAL A O 1
ATOM 913 N N . LYS A 1 112 ? 5.244 15.142 4.965 1.00 80.94 112 LYS A N 1
ATOM 914 C CA . LYS A 1 112 ? 6.683 14.915 4.776 1.00 80.94 112 LYS A CA 1
ATOM 915 C C . LYS A 1 112 ? 7.519 15.517 5.909 1.00 80.94 112 LYS A C 1
ATOM 917 O O . LYS A 1 112 ? 8.363 14.833 6.486 1.00 80.94 112 LYS A O 1
ATOM 922 N N . ASP A 1 113 ? 7.291 16.794 6.183 1.00 80.94 113 ASP A N 1
ATOM 923 C CA . ASP A 1 113 ? 8.017 17.594 7.161 1.00 80.94 113 ASP A CA 1
ATOM 924 C C . ASP A 1 113 ? 7.117 18.715 7.706 1.00 80.94 113 ASP A C 1
ATOM 926 O O . ASP A 1 113 ? 5.979 18.897 7.254 1.00 80.94 113 ASP A O 1
ATOM 930 N N . SER A 1 114 ? 7.608 19.459 8.697 1.00 84.25 114 SER A N 1
ATOM 931 C CA . SER A 1 114 ? 6.851 20.529 9.358 1.00 84.25 114 SER A CA 1
ATOM 932 C C . SER A 1 114 ? 6.361 21.633 8.409 1.00 84.25 114 SER A C 1
ATOM 934 O O . SER A 1 114 ? 5.389 22.317 8.727 1.00 84.25 114 SER A O 1
ATOM 936 N N . THR A 1 115 ? 6.944 21.784 7.211 1.00 82.19 115 THR A N 1
ATOM 937 C CA . THR A 1 115 ? 6.479 22.769 6.215 1.00 82.19 115 THR A CA 1
ATOM 938 C C . THR A 1 115 ? 5.159 22.363 5.554 1.00 82.19 115 THR A C 1
ATOM 940 O O . THR A 1 115 ? 4.377 23.221 5.124 1.00 82.19 115 THR A O 1
ATOM 943 N N . GLU A 1 116 ? 4.878 21.058 5.511 1.00 80.31 116 GLU A N 1
ATOM 944 C CA . GLU A 1 116 ? 3.627 20.507 4.996 1.00 80.31 116 GLU A CA 1
ATOM 945 C C . GLU A 1 116 ? 2.532 20.405 6.067 1.00 80.31 116 GLU A C 1
ATOM 947 O O . GLU A 1 116 ? 1.357 20.255 5.733 1.00 80.31 116 GLU A O 1
ATOM 952 N N . TYR A 1 117 ? 2.888 20.542 7.346 1.00 83.62 117 TYR A N 1
ATOM 953 C CA . TYR A 1 117 ? 1.944 20.493 8.456 1.00 83.62 117 TYR A CA 1
ATOM 954 C C . TYR A 1 117 ? 1.058 21.749 8.499 1.00 83.62 117 TYR A C 1
ATOM 956 O O . TYR A 1 117 ? 1.534 22.887 8.459 1.00 83.62 117 TYR A O 1
ATOM 964 N N . LYS A 1 118 ? -0.263 21.558 8.599 1.00 85.56 118 LYS A N 1
ATOM 965 C CA . LYS A 1 118 ? -1.244 22.647 8.727 1.00 85.56 118 LYS A CA 1
ATOM 966 C C . LYS A 1 118 ? -1.968 22.547 10.059 1.00 85.56 118 LYS A C 1
ATOM 968 O O . LYS A 1 118 ? -2.922 21.783 10.165 1.00 85.56 118 LYS A O 1
ATOM 973 N N . SER A 1 119 ? -1.566 23.366 11.036 1.00 86.00 119 SER A N 1
ATOM 974 C CA . SER A 1 119 ? -2.120 23.349 12.400 1.00 86.00 119 SER A CA 1
ATOM 975 C C . SER A 1 119 ? -3.644 23.417 12.424 1.00 86.00 119 SER A C 1
ATOM 977 O O . SER A 1 119 ? -4.266 22.626 13.116 1.00 86.00 119 SER A O 1
ATOM 979 N N . HIS A 1 120 ? -4.272 24.267 11.600 1.00 81.19 120 HIS A N 1
ATOM 980 C CA . HIS A 1 120 ? -5.738 24.340 11.552 1.00 81.19 120 HIS A CA 1
ATOM 981 C C . HIS A 1 120 ? -6.384 22.987 11.202 1.00 81.19 120 HIS A C 1
ATOM 983 O O . HIS A 1 120 ? -7.281 22.523 11.897 1.00 81.19 120 HIS A O 1
ATOM 989 N N . ILE A 1 121 ? -5.887 22.316 10.162 1.00 80.75 121 ILE A N 1
ATOM 990 C CA . ILE A 1 121 ? -6.431 21.028 9.715 1.00 80.75 121 ILE A CA 1
ATOM 991 C C . ILE A 1 121 ? -6.070 19.922 10.716 1.00 80.75 121 ILE A C 1
ATOM 993 O O . ILE A 1 121 ? -6.928 19.141 11.115 1.00 80.75 121 ILE A O 1
ATOM 997 N N . CYS A 1 122 ? -4.807 19.863 11.138 1.00 85.06 122 CYS A N 1
ATOM 998 C CA . CYS A 1 122 ? -4.272 18.779 11.956 1.00 85.06 122 CYS A CA 1
ATOM 999 C C . CYS A 1 122 ? -4.699 18.824 13.428 1.00 85.06 122 CYS A C 1
ATOM 1001 O O . CYS A 1 122 ? -4.777 17.769 14.055 1.00 85.06 122 CYS A O 1
ATOM 1003 N N . GLU A 1 123 ? -4.956 20.012 13.978 1.00 87.69 123 GLU A N 1
ATOM 1004 C CA . GLU A 1 123 ? -5.245 20.210 15.406 1.00 87.69 123 GLU A CA 1
ATOM 1005 C C . GLU A 1 123 ? -6.711 20.557 15.677 1.00 87.69 123 GLU A C 1
ATOM 1007 O O . GLU A 1 123 ? -7.158 20.374 16.806 1.00 87.69 123 GLU A O 1
ATOM 1012 N N . MET A 1 124 ? -7.471 21.008 14.669 1.00 82.25 124 MET A N 1
ATOM 1013 C CA . MET A 1 124 ? -8.905 21.293 14.822 1.00 82.25 124 MET A CA 1
ATOM 1014 C C . MET A 1 124 ? -9.772 20.351 13.983 1.00 82.25 124 MET A C 1
ATOM 1016 O O . MET A 1 124 ? -10.536 19.578 14.548 1.00 82.25 124 MET A O 1
ATOM 1020 N N . THR A 1 125 ? -9.625 20.341 12.654 1.00 80.81 125 THR A N 1
ATOM 1021 C CA . THR A 1 125 ? -10.536 19.586 11.770 1.00 80.81 125 THR A CA 1
ATOM 1022 C C . THR A 1 125 ? -10.399 18.066 11.906 1.00 80.81 125 THR A C 1
ATOM 1024 O O . THR A 1 125 ? -11.379 17.340 12.038 1.00 80.81 125 THR A O 1
ATOM 1027 N N . PHE A 1 126 ? -9.176 17.545 11.843 1.00 82.12 126 PHE A N 1
ATOM 1028 C CA . PHE A 1 126 ? -8.936 16.101 11.808 1.00 82.12 126 PHE A CA 1
ATOM 1029 C C . PHE A 1 126 ? -9.223 15.382 13.128 1.00 82.12 126 PHE A C 1
ATOM 1031 O O . PHE A 1 126 ? -9.790 14.287 13.067 1.00 82.12 126 PHE A O 1
ATOM 1038 N N . PRO A 1 127 ? -8.925 15.958 14.307 1.00 84.56 127 PRO A N 1
ATOM 1039 C CA . PRO A 1 127 ? -9.315 15.350 15.573 1.00 84.56 127 PRO A CA 1
ATOM 1040 C C . PRO A 1 127 ? -10.825 15.092 15.692 1.00 84.56 127 PRO A C 1
ATOM 1042 O O . PRO A 1 127 ? -11.206 14.053 16.231 1.00 84.56 127 PRO A O 1
ATOM 1045 N N . GLU A 1 128 ? -11.680 15.955 15.127 1.00 82.00 128 GLU A N 1
ATOM 1046 C CA . GLU A 1 128 ? -13.141 15.744 15.089 1.00 82.00 128 GLU A CA 1
ATOM 1047 C C . GLU A 1 128 ? -13.546 14.535 14.232 1.00 82.00 128 GLU A C 1
ATOM 1049 O O . GLU A 1 128 ? -14.522 13.848 14.532 1.00 82.00 128 GLU A O 1
ATOM 1054 N N . LEU A 1 129 ? -12.754 14.211 13.208 1.00 75.75 129 LEU A N 1
ATOM 1055 C CA . LEU A 1 129 ? -12.939 13.040 12.342 1.00 75.75 129 LEU A CA 1
ATOM 1056 C C . LEU A 1 129 ? -12.234 11.779 12.876 1.00 75.75 129 LEU A C 1
ATOM 1058 O O . LEU A 1 129 ? -12.145 10.764 12.173 1.00 75.75 129 LEU A O 1
ATOM 1062 N N . ASN A 1 130 ? -11.720 11.832 14.113 1.00 78.31 130 ASN A N 1
ATOM 1063 C CA . ASN A 1 130 ? -10.869 10.804 14.717 1.00 78.31 130 ASN A CA 1
ATOM 1064 C C . ASN A 1 130 ? -9.631 10.492 13.846 1.00 78.31 130 ASN A C 1
ATOM 1066 O O . ASN A 1 130 ? -9.145 9.360 13.780 1.00 78.31 130 ASN A O 1
ATOM 1070 N N . ALA A 1 131 ? -9.134 11.514 13.150 1.00 82.94 131 ALA A N 1
ATOM 1071 C CA . ALA A 1 131 ? -7.923 11.480 12.355 1.00 82.94 131 ALA A CA 1
ATOM 1072 C C . ALA A 1 131 ? -6.782 12.225 13.064 1.00 82.94 131 ALA A C 1
ATOM 1074 O O . ALA A 1 131 ? -7.003 13.086 13.916 1.00 82.94 131 ALA A O 1
ATOM 1075 N N . ARG A 1 132 ? -5.535 11.890 12.722 1.00 86.88 132 ARG A N 1
ATOM 1076 C CA . ARG A 1 132 ? -4.347 12.587 13.238 1.00 86.88 132 ARG A CA 1
ATOM 1077 C C . ARG A 1 132 ? -3.302 12.789 12.153 1.00 86.88 132 ARG A C 1
ATOM 1079 O O . ARG A 1 132 ? -3.095 11.899 11.325 1.00 86.88 132 ARG A O 1
ATOM 1086 N N . CYS A 1 133 ? -2.605 13.915 12.218 1.00 88.88 133 CYS A N 1
ATOM 1087 C CA . CYS A 1 133 ? -1.407 14.146 11.425 1.00 88.88 133 CYS A CA 1
ATOM 1088 C C . CYS A 1 133 ? -0.172 13.577 12.132 1.00 88.88 133 CYS A C 1
ATOM 1090 O O . CYS A 1 133 ? -0.065 13.634 13.357 1.00 88.88 133 CYS A O 1
ATOM 1092 N N . VAL A 1 134 ? 0.762 13.037 11.356 1.00 88.56 134 VAL A N 1
ATOM 1093 C CA . VAL A 1 134 ? 2.077 12.582 11.810 1.00 88.56 134 VAL A CA 1
ATOM 1094 C C . VAL A 1 134 ? 3.124 13.204 10.892 1.00 88.56 134 VAL A C 1
ATOM 1096 O O . VAL A 1 134 ? 3.056 13.039 9.674 1.00 88.56 134 VAL A O 1
ATOM 1099 N N . VAL A 1 135 ? 4.083 13.928 11.464 1.00 87.50 135 VAL A N 1
ATOM 1100 C CA . VAL A 1 135 ? 5.191 14.510 10.703 1.00 87.50 135 VAL A CA 1
ATOM 1101 C C . VAL A 1 135 ? 6.254 13.436 10.511 1.00 87.50 135 VAL A C 1
ATOM 1103 O O . VAL A 1 135 ? 6.835 12.938 11.477 1.00 87.50 135 VAL A O 1
ATOM 1106 N N . LEU A 1 136 ? 6.489 13.026 9.264 1.00 84.06 136 LEU A N 1
ATOM 1107 C CA . LEU A 1 136 ? 7.373 11.899 9.001 1.00 84.06 136 LEU A CA 1
ATOM 1108 C C . LEU A 1 136 ? 8.826 12.224 9.372 1.00 84.06 136 LEU A C 1
ATOM 1110 O O . LEU A 1 136 ? 9.469 11.372 9.979 1.00 84.06 136 LEU A O 1
ATOM 1114 N N . SER A 1 137 ? 9.323 13.437 9.089 1.00 82.88 137 SER A N 1
ATOM 1115 C CA . SER A 1 137 ? 10.674 13.880 9.480 1.00 82.88 137 SER A CA 1
ATOM 1116 C C . SER A 1 137 ? 10.950 13.737 10.978 1.00 82.88 137 SER A C 1
ATOM 1118 O O . SER A 1 137 ? 12.044 13.305 11.345 1.00 82.88 137 SER A O 1
ATOM 1120 N N . GLU A 1 138 ? 9.970 14.032 11.834 1.00 85.75 138 GLU A N 1
ATOM 1121 C CA . GLU A 1 138 ? 10.068 13.881 13.292 1.00 85.75 138 GLU A CA 1
ATOM 1122 C C . GLU A 1 138 ? 10.208 12.413 13.694 1.00 85.75 138 GLU A C 1
ATOM 1124 O O . GLU A 1 138 ? 11.150 12.040 14.398 1.00 85.75 138 GLU A O 1
ATOM 1129 N N . VAL A 1 139 ? 9.308 11.556 13.199 1.00 83.44 139 VAL A N 1
ATOM 1130 C CA . VAL A 1 139 ? 9.337 10.108 13.476 1.00 83.44 139 VAL A CA 1
ATOM 1131 C C . VAL A 1 139 ? 10.644 9.490 12.980 1.00 83.44 139 VAL A C 1
ATOM 1133 O O . VAL A 1 139 ? 11.235 8.627 13.630 1.00 83.44 139 VAL A O 1
ATOM 1136 N N . MET A 1 140 ? 11.129 9.992 11.850 1.00 79.00 140 MET A N 1
ATOM 1137 C CA . MET A 1 140 ? 12.374 9.600 11.209 1.00 79.00 140 MET A CA 1
ATOM 1138 C C . MET A 1 140 ? 13.623 10.235 11.840 1.00 79.00 140 MET A C 1
ATOM 1140 O O . MET A 1 140 ? 14.728 9.878 11.436 1.00 79.00 140 MET A O 1
ATOM 1144 N N . GLY A 1 141 ? 13.487 11.11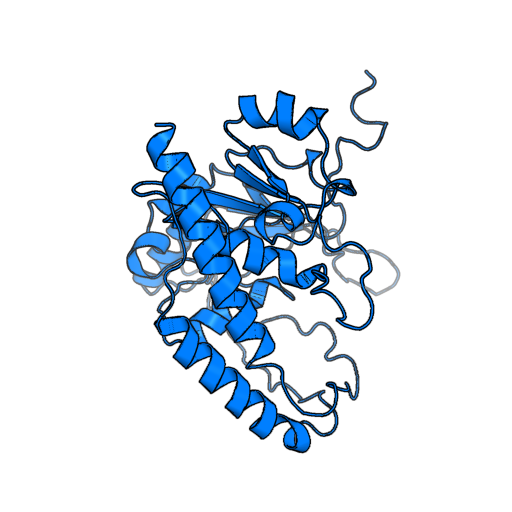3 12.842 1.00 77.19 141 GLY A N 1
ATOM 1145 C CA . GLY A 1 141 ? 14.607 11.742 13.551 1.00 77.19 141 GLY A CA 1
ATOM 1146 C C . GLY A 1 141 ? 15.439 12.714 12.705 1.00 77.19 141 GLY A C 1
ATOM 1147 O O . GLY A 1 141 ? 16.587 12.985 13.047 1.00 77.19 141 GLY A O 1
ATOM 1148 N N . LEU A 1 142 ? 14.888 13.229 11.604 1.00 73.25 142 LEU A N 1
ATOM 1149 C CA . LEU A 1 142 ? 15.615 14.019 10.602 1.00 73.25 142 LEU A CA 1
ATOM 1150 C C . LEU A 1 142 ? 15.646 15.527 10.895 1.00 73.25 142 LEU A C 1
ATOM 1152 O O . LEU A 1 142 ? 16.334 16.268 10.200 1.00 73.25 142 LEU A O 1
ATOM 1156 N N . GLU A 1 143 ? 14.933 16.000 11.918 1.00 60.41 143 GLU A N 1
ATOM 1157 C CA . GLU A 1 143 ? 14.788 17.441 12.193 1.00 60.41 143 GLU A CA 1
ATOM 1158 C C . GLU A 1 143 ? 15.994 18.076 12.893 1.00 60.41 143 GLU A C 1
ATOM 1160 O O . GLU A 1 143 ? 16.223 19.277 12.783 1.00 60.41 143 GLU A O 1
ATOM 1165 N N . ASN A 1 144 ? 16.796 17.268 13.589 1.00 51.50 144 ASN A N 1
ATOM 1166 C CA . ASN A 1 144 ? 17.940 17.732 14.378 1.00 51.50 144 ASN A CA 1
ATOM 1167 C C . ASN A 1 144 ? 19.288 17.521 13.685 1.00 51.50 144 ASN A C 1
ATOM 1169 O O . ASN A 1 144 ? 20.330 17.669 14.329 1.00 51.50 144 ASN A O 1
ATOM 1173 N N . LEU A 1 145 ? 19.297 17.206 12.385 1.00 51.53 145 LEU A N 1
ATOM 1174 C CA . LEU A 1 145 ? 20.527 17.173 11.600 1.00 51.53 145 LEU A CA 1
ATOM 1175 C C . LEU A 1 145 ? 20.982 18.620 11.344 1.00 51.53 145 LEU A C 1
ATOM 1177 O O . LEU A 1 145 ? 20.868 19.161 10.245 1.00 51.53 145 LEU A O 1
ATOM 1181 N N . LYS A 1 146 ? 21.475 19.286 12.396 1.00 41.47 146 LYS A N 1
ATOM 1182 C CA . LYS A 1 146 ? 22.324 20.462 12.231 1.00 41.47 146 LYS A CA 1
ATOM 1183 C C . LYS A 1 146 ? 23.423 20.034 11.276 1.00 41.47 146 LYS A C 1
ATOM 1185 O O . LYS A 1 146 ? 24.095 19.049 11.548 1.00 41.47 146 LYS A O 1
ATOM 1190 N N . SER A 1 147 ? 23.535 20.757 10.169 1.00 42.00 147 SER A N 1
ATOM 1191 C CA . SER A 1 147 ? 24.637 20.729 9.216 1.00 42.00 147 SER A CA 1
ATOM 1192 C C . SER A 1 147 ? 25.979 20.562 9.939 1.00 42.00 147 SER A C 1
ATOM 1194 O O . SER A 1 147 ? 26.611 21.542 10.319 1.00 42.00 147 SER A O 1
ATOM 1196 N N . THR A 1 148 ? 26.388 19.322 10.176 1.00 34.97 148 THR A N 1
ATOM 1197 C CA . THR A 1 148 ? 27.741 18.949 10.562 1.00 34.97 148 THR A CA 1
ATOM 1198 C C . THR A 1 148 ? 28.268 18.128 9.410 1.00 34.97 148 THR A C 1
ATOM 1200 O O . THR A 1 148 ? 27.654 17.139 9.008 1.00 34.97 148 THR A O 1
ATOM 1203 N N . ASP A 1 149 ? 29.347 18.642 8.845 1.00 43.38 149 ASP A N 1
ATOM 1204 C CA . ASP A 1 149 ? 29.952 18.262 7.584 1.00 43.38 149 ASP A CA 1
ATOM 1205 C C . ASP A 1 149 ? 30.040 16.743 7.340 1.00 43.38 149 ASP A C 1
ATOM 1207 O O . ASP A 1 149 ? 30.384 15.959 8.224 1.00 43.38 149 ASP A O 1
ATOM 1211 N N . ASN A 1 150 ? 29.799 16.362 6.081 1.00 37.47 150 ASN A N 1
ATOM 1212 C CA . ASN A 1 150 ? 30.148 15.078 5.454 1.00 37.47 150 ASN A CA 1
ATOM 1213 C C . ASN A 1 150 ? 29.316 13.816 5.751 1.00 37.47 150 ASN A C 1
ATOM 1215 O O . ASN A 1 150 ? 29.795 12.712 5.498 1.00 37.47 150 ASN A O 1
ATOM 1219 N N . THR A 1 151 ? 28.042 13.930 6.135 1.00 41.16 151 THR A N 1
ATOM 1220 C CA . THR A 1 151 ? 27.072 12.858 5.827 1.00 41.16 151 THR A CA 1
ATOM 1221 C C . THR A 1 151 ? 25.865 13.458 5.124 1.00 41.16 151 THR A C 1
ATOM 1223 O O . THR A 1 151 ? 25.195 14.344 5.650 1.00 41.16 151 THR A O 1
ATOM 1226 N N . ASP A 1 152 ? 25.631 13.029 3.887 1.00 43.16 152 ASP A N 1
ATOM 1227 C CA . ASP A 1 152 ? 24.468 13.406 3.090 1.00 43.16 152 ASP A CA 1
ATOM 1228 C C . ASP A 1 152 ? 23.236 12.820 3.800 1.00 43.16 152 ASP A C 1
ATOM 1230 O O . ASP A 1 152 ? 22.894 11.650 3.636 1.00 43.16 152 ASP A O 1
ATOM 1234 N N . GLY A 1 153 ? 22.663 13.589 4.732 1.00 51.06 153 GLY A N 1
ATOM 1235 C CA . GLY A 1 153 ? 21.572 13.134 5.587 1.00 51.06 153 GLY A CA 1
ATOM 1236 C C . GLY A 1 153 ? 20.441 12.538 4.756 1.00 51.06 153 GLY A C 1
ATOM 1237 O O . GLY A 1 153 ? 20.114 13.064 3.691 1.00 51.06 153 GLY A O 1
ATOM 1238 N N . VAL A 1 154 ? 19.848 11.440 5.231 1.00 57.78 154 VAL A N 1
ATOM 1239 C CA . VAL A 1 154 ? 18.785 10.713 4.522 1.00 57.78 154 VAL A CA 1
ATOM 1240 C C . VAL A 1 154 ? 17.621 11.664 4.218 1.00 57.78 154 VAL A C 1
ATOM 1242 O O . VAL A 1 154 ? 16.779 11.942 5.068 1.00 57.78 154 VAL A O 1
ATOM 1245 N N . LYS A 1 155 ? 17.570 12.192 2.991 1.00 64.25 155 LYS A N 1
ATOM 1246 C CA . LYS A 1 155 ? 16.478 13.044 2.509 1.00 64.25 155 LYS A CA 1
ATOM 1247 C C . LYS A 1 155 ? 15.358 12.158 1.986 1.00 64.25 155 LYS A C 1
ATOM 1249 O O . LYS A 1 155 ? 15.536 11.458 0.990 1.00 64.25 155 LYS A O 1
ATOM 1254 N N . ILE A 1 156 ? 14.191 12.239 2.620 1.00 65.00 156 ILE A N 1
ATOM 1255 C CA . ILE A 1 156 ? 12.982 11.563 2.143 1.00 65.00 156 ILE A CA 1
ATOM 1256 C C . ILE A 1 156 ? 12.575 12.196 0.811 1.00 65.00 156 ILE A C 1
ATOM 1258 O O . ILE A 1 156 ? 12.177 13.364 0.747 1.00 65.00 156 ILE A O 1
ATOM 1262 N N . LYS A 1 157 ? 12.673 11.419 -0.267 1.00 69.00 157 LYS A N 1
ATOM 1263 C CA . LYS A 1 157 ? 12.127 11.793 -1.574 1.00 69.00 157 LYS A CA 1
ATOM 1264 C C . LYS A 1 157 ? 10.625 11.510 -1.603 1.00 69.00 157 LYS A C 1
ATOM 1266 O O . LYS A 1 157 ? 10.149 10.600 -0.929 1.00 69.00 157 LYS A O 1
ATOM 1271 N N . HIS A 1 158 ? 9.883 12.260 -2.421 1.00 64.75 158 HIS A N 1
ATOM 1272 C CA . HIS A 1 158 ? 8.415 12.207 -2.474 1.00 64.75 158 HIS A CA 1
ATOM 1273 C C . HIS A 1 158 ? 7.848 10.777 -2.600 1.00 64.75 158 HIS A C 1
ATOM 1275 O O . HIS A 1 158 ? 6.934 10.418 -1.866 1.00 64.75 158 HIS A O 1
ATOM 1281 N N . TYR A 1 159 ? 8.456 9.931 -3.438 1.00 67.50 159 TYR A N 1
ATOM 1282 C CA . TYR A 1 159 ? 8.009 8.551 -3.680 1.00 67.50 159 TYR A CA 1
ATOM 1283 C C . TYR A 1 159 ? 8.225 7.588 -2.501 1.00 67.50 159 TYR A C 1
ATOM 1285 O O . TYR A 1 159 ? 7.596 6.539 -2.430 1.00 67.50 159 TYR A O 1
ATOM 1293 N N . GLN A 1 160 ? 9.104 7.920 -1.552 1.00 76.25 160 GLN A N 1
ATOM 1294 C CA . GLN A 1 160 ? 9.385 7.055 -0.399 1.00 76.25 160 GLN A CA 1
ATOM 1295 C C . GLN A 1 160 ? 8.336 7.211 0.713 1.00 76.25 160 GLN A C 1
ATOM 1297 O O . GLN A 1 160 ? 8.217 6.356 1.591 1.00 76.25 160 GLN A O 1
ATOM 1302 N N . LEU A 1 161 ? 7.563 8.300 0.667 1.00 80.62 161 LEU A N 1
ATOM 1303 C CA . LEU A 1 161 ? 6.640 8.710 1.721 1.00 80.62 161 LEU A CA 1
ATOM 1304 C C . LEU A 1 161 ? 5.574 7.644 2.016 1.00 80.62 161 LEU A C 1
ATOM 1306 O O . LEU A 1 161 ? 5.266 7.410 3.180 1.00 80.62 161 LEU A O 1
ATOM 1310 N N . LYS A 1 162 ? 5.038 6.970 0.989 1.00 84.75 162 LYS A N 1
ATOM 1311 C CA . LYS A 1 162 ? 3.953 5.985 1.150 1.00 84.75 162 LYS A CA 1
ATOM 1312 C C . LYS A 1 162 ? 4.396 4.759 1.945 1.00 84.75 162 LYS A C 1
ATOM 1314 O O . LYS A 1 162 ? 3.755 4.383 2.924 1.00 84.75 162 LYS A O 1
ATOM 1319 N N . SER A 1 163 ? 5.533 4.174 1.569 1.00 86.94 163 SER A N 1
ATOM 1320 C CA . SER A 1 163 ? 6.099 3.008 2.253 1.00 86.94 163 SER A CA 1
ATOM 1321 C C . SER A 1 163 ? 6.441 3.328 3.706 1.00 86.94 163 SER A C 1
ATOM 1323 O O . SER A 1 163 ? 6.103 2.559 4.606 1.00 86.94 163 SER A O 1
ATOM 1325 N N . PHE A 1 164 ? 7.049 4.491 3.955 1.00 87.94 164 PHE A N 1
ATOM 1326 C CA . PHE A 1 164 ? 7.367 4.928 5.312 1.00 87.94 164 PHE A CA 1
ATOM 1327 C C . PHE A 1 164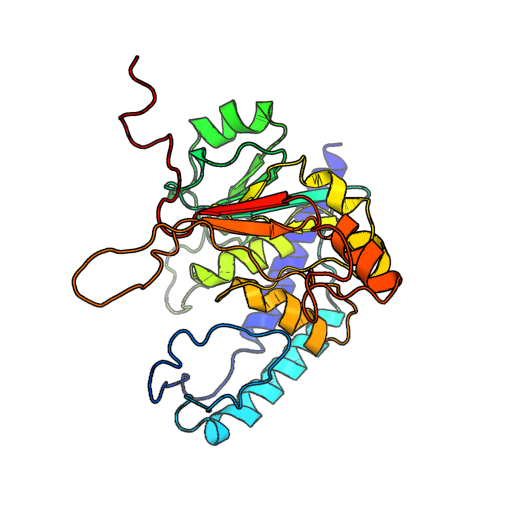 ? 6.125 5.222 6.153 1.00 87.94 164 PHE A C 1
ATOM 1329 O O . PHE A 1 164 ? 6.088 4.834 7.317 1.00 87.94 164 PHE A O 1
ATOM 1336 N N . ALA A 1 165 ? 5.092 5.833 5.577 1.00 88.12 165 ALA A N 1
ATOM 1337 C CA . ALA A 1 165 ? 3.828 6.070 6.267 1.00 88.12 165 ALA A CA 1
ATOM 1338 C C . ALA A 1 165 ? 3.184 4.756 6.740 1.00 88.12 165 ALA A C 1
ATOM 1340 O O . ALA A 1 165 ? 2.725 4.674 7.878 1.00 88.12 165 ALA A O 1
ATOM 1341 N N . VAL A 1 166 ? 3.201 3.702 5.915 1.00 90.12 166 VAL A N 1
ATOM 1342 C CA . VAL A 1 166 ? 2.711 2.373 6.323 1.00 90.12 166 VAL A CA 1
ATOM 1343 C C . VAL A 1 166 ? 3.587 1.779 7.433 1.00 90.12 166 VAL A C 1
ATOM 1345 O O . VAL A 1 166 ? 3.051 1.370 8.465 1.00 90.12 166 VAL A O 1
ATOM 1348 N N . LEU A 1 167 ? 4.916 1.778 7.257 1.00 90.94 167 LEU A N 1
ATOM 1349 C CA . LEU A 1 167 ? 5.880 1.204 8.211 1.00 90.94 167 LEU A CA 1
ATOM 1350 C C . LEU A 1 167 ? 5.854 1.880 9.588 1.00 90.94 167 LEU A C 1
ATOM 1352 O O . LEU A 1 167 ? 5.987 1.205 10.603 1.00 90.94 167 LEU A O 1
ATOM 1356 N N . PHE A 1 168 ? 5.689 3.201 9.628 1.00 90.94 168 PHE A N 1
ATOM 1357 C CA . PHE A 1 168 ? 5.688 3.983 10.864 1.00 90.94 168 PHE A CA 1
ATOM 1358 C C . PHE A 1 168 ? 4.283 4.276 11.405 1.00 90.94 168 PHE A C 1
ATOM 1360 O O . PHE A 1 168 ? 4.140 4.972 12.416 1.00 90.94 168 PHE A O 1
ATOM 1367 N N . SER A 1 169 ? 3.232 3.743 10.776 1.00 92.44 169 SER A N 1
ATOM 1368 C CA . SER A 1 169 ? 1.879 3.829 11.320 1.00 92.44 169 SER A CA 1
ATOM 1369 C C . SER A 1 169 ? 1.772 3.075 12.647 1.00 92.44 169 SER A C 1
ATOM 1371 O O . SER A 1 169 ? 2.454 2.085 12.891 1.00 92.44 169 SER A O 1
ATOM 1373 N N . SER A 1 170 ? 0.877 3.515 13.533 1.00 92.25 170 SER A N 1
ATOM 1374 C CA . SER A 1 170 ? 0.650 2.797 14.798 1.00 92.25 170 SER A CA 1
ATOM 1375 C C . SER A 1 170 ? -0.354 1.646 14.682 1.00 92.25 170 SER A C 1
ATOM 1377 O O . SER A 1 170 ? -0.794 1.116 15.709 1.00 92.25 170 SER A O 1
ATOM 1379 N N . PHE A 1 171 ? -0.791 1.317 13.466 1.00 92.25 171 PHE A N 1
ATOM 1380 C CA . PHE A 1 171 ? -1.861 0.362 13.206 1.00 92.25 171 PHE A CA 1
ATOM 1381 C C . PHE A 1 171 ? -1.304 -1.039 12.950 1.00 92.25 171 PHE A C 1
ATOM 1383 O O . PHE A 1 171 ? -0.384 -1.209 12.161 1.00 92.25 171 PHE A O 1
ATOM 1390 N N . LYS A 1 172 ? -1.893 -2.065 13.578 1.00 91.12 172 LYS A N 1
ATOM 1391 C CA . LYS A 1 172 ? -1.560 -3.468 13.275 1.00 91.12 172 LYS A CA 1
ATOM 1392 C C . LYS A 1 172 ? -2.081 -3.887 11.899 1.00 91.12 172 LYS A C 1
ATOM 1394 O O . LYS A 1 172 ? -1.440 -4.667 11.201 1.00 91.12 172 LYS A O 1
ATOM 1399 N N . LYS A 1 173 ? -3.278 -3.420 11.540 1.00 90.88 173 LYS A N 1
ATOM 1400 C CA . LYS A 1 173 ? -3.892 -3.637 10.225 1.00 90.88 173 LYS A CA 1
ATOM 1401 C C . LYS A 1 173 ? -4.051 -2.296 9.532 1.00 90.88 173 LYS A C 1
ATOM 1403 O O . LYS A 1 173 ? -4.674 -1.391 10.087 1.00 90.88 173 LYS A O 1
ATOM 1408 N N . VAL A 1 174 ? -3.508 -2.196 8.330 1.00 89.62 174 VAL A N 1
ATOM 1409 C CA . VAL A 1 174 ? -3.464 -0.952 7.568 1.00 89.62 174 VAL A CA 1
ATOM 1410 C C . VAL A 1 174 ? -4.184 -1.142 6.244 1.00 89.62 174 VAL A C 1
ATOM 1412 O O . VAL A 1 174 ? -3.944 -2.121 5.539 1.00 89.62 174 VAL A O 1
ATOM 1415 N N . THR A 1 175 ? -5.021 -0.174 5.887 1.00 87.94 175 THR A N 1
ATOM 1416 C CA . THR A 1 175 ? -5.423 0.066 4.499 1.00 87.94 175 THR A CA 1
ATOM 1417 C C . THR A 1 175 ? -4.752 1.348 4.030 1.00 87.94 175 THR A C 1
ATOM 1419 O O . THR A 1 175 ? -4.905 2.388 4.668 1.00 87.94 175 THR A O 1
ATOM 1422 N N . TRP A 1 176 ? -3.994 1.278 2.938 1.00 87.19 176 TRP A N 1
ATOM 1423 C CA . TRP A 1 176 ? -3.471 2.474 2.283 1.00 87.19 176 TRP A CA 1
ATOM 1424 C C . TRP A 1 176 ? -4.570 3.157 1.464 1.00 87.19 176 TRP A C 1
ATOM 1426 O O . TRP A 1 176 ? -5.306 2.481 0.744 1.00 87.19 176 TRP A O 1
ATOM 1436 N N . LEU A 1 177 ? -4.664 4.483 1.554 1.00 84.50 177 LEU A N 1
ATOM 1437 C CA . LEU A 1 177 ? -5.552 5.302 0.733 1.00 84.50 177 LEU A CA 1
ATOM 1438 C C . LEU A 1 177 ? -4.767 6.500 0.203 1.00 84.50 177 LEU A C 1
ATOM 1440 O O . LEU A 1 177 ? -4.236 7.271 0.996 1.00 84.50 177 LEU A O 1
ATOM 1444 N N . ASP A 1 178 ? -4.677 6.675 -1.113 1.00 80.44 178 ASP A N 1
ATOM 1445 C CA . ASP A 1 178 ? -4.014 7.858 -1.667 1.00 80.44 178 ASP A CA 1
ATOM 1446 C C . ASP A 1 178 ? -4.861 9.118 -1.473 1.00 80.44 178 ASP A C 1
ATOM 1448 O O . ASP A 1 178 ? -6.077 9.054 -1.300 1.00 80.44 178 ASP A O 1
ATOM 1452 N N . ALA A 1 179 ? -4.213 10.276 -1.579 1.00 76.00 179 ALA A N 1
ATOM 1453 C CA . ALA A 1 179 ? -4.875 11.571 -1.467 1.00 76.00 179 ALA A CA 1
ATOM 1454 C C . ALA A 1 179 ? -5.885 11.891 -2.566 1.00 76.00 179 ALA A C 1
ATOM 1456 O O . ALA A 1 179 ? -6.755 12.738 -2.382 1.00 76.00 179 ALA A O 1
ATOM 1457 N N . ASP A 1 180 ? -5.759 11.220 -3.704 1.00 75.44 180 ASP A N 1
ATOM 1458 C CA . ASP A 1 180 ? -6.661 11.328 -4.844 1.00 75.44 180 ASP A CA 1
ATOM 1459 C C . ASP A 1 180 ? -7.700 10.200 -4.892 1.00 75.44 180 ASP A C 1
ATOM 1461 O O . ASP A 1 180 ? -8.424 10.080 -5.880 1.00 75.44 180 ASP A O 1
ATOM 1465 N N . CYS A 1 181 ? -7.801 9.395 -3.829 1.00 80.75 181 CYS A N 1
ATOM 1466 C CA . CYS A 1 181 ? -8.753 8.301 -3.725 1.00 80.75 181 CYS A CA 1
ATOM 1467 C C . CYS A 1 181 ? -9.926 8.671 -2.809 1.00 80.75 181 CYS A C 1
ATOM 1469 O O . CYS A 1 181 ? -9.782 8.807 -1.592 1.00 80.75 181 CYS A O 1
ATOM 1471 N N . ILE A 1 182 ? -11.110 8.806 -3.405 1.00 82.38 182 ILE A N 1
ATOM 1472 C CA . ILE A 1 182 ? -12.353 9.161 -2.724 1.00 82.38 182 ILE A CA 1
ATOM 1473 C C . ILE A 1 182 ? -13.190 7.888 -2.535 1.00 82.38 182 ILE A C 1
ATOM 1475 O O . ILE A 1 182 ? -13.672 7.310 -3.515 1.00 82.38 182 ILE A O 1
ATOM 1479 N N . PRO A 1 183 ? -13.389 7.424 -1.291 1.00 84.88 183 PRO A N 1
ATOM 1480 C CA . PRO A 1 183 ? -14.245 6.281 -1.022 1.00 84.88 183 PRO A CA 1
ATOM 1481 C C . PRO A 1 183 ? -15.730 6.661 -1.147 1.00 84.88 183 PRO A C 1
ATOM 1483 O O . PRO A 1 183 ? -16.197 7.610 -0.524 1.00 84.88 183 PRO A O 1
ATOM 1486 N N . ILE A 1 184 ? -16.496 5.878 -1.907 1.00 88.56 184 ILE A N 1
ATOM 1487 C CA . ILE A 1 184 ? -17.966 5.984 -2.017 1.00 88.56 184 ILE A CA 1
ATOM 1488 C C . ILE A 1 184 ? -18.643 5.353 -0.789 1.00 88.56 184 ILE A C 1
ATOM 1490 O O . ILE A 1 184 ? -19.751 5.713 -0.388 1.00 88.56 184 ILE A O 1
ATOM 1494 N N . HIS A 1 185 ? -17.970 4.380 -0.180 1.00 87.25 185 HIS A N 1
ATOM 1495 C CA . HIS A 1 185 ? -18.431 3.636 0.984 1.00 87.25 185 HIS A CA 1
ATOM 1496 C C . HIS A 1 185 ? -17.385 3.676 2.087 1.00 87.25 185 HIS A C 1
ATOM 1498 O O . HIS A 1 185 ? -16.204 3.820 1.806 1.00 87.25 185 HIS A O 1
ATOM 1504 N N . TYR A 1 186 ? -17.803 3.496 3.343 1.00 85.50 186 TYR A N 1
ATOM 1505 C CA . TYR A 1 186 ? -16.896 3.599 4.484 1.00 85.50 186 TYR A CA 1
ATOM 1506 C C . TYR A 1 186 ? -15.706 2.616 4.365 1.00 85.50 186 TYR A C 1
ATOM 1508 O O . TYR A 1 186 ? -15.899 1.399 4.486 1.00 85.50 186 TYR A O 1
ATOM 1516 N N . PRO A 1 187 ? -14.472 3.110 4.146 1.00 86.56 187 PRO A N 1
ATOM 1517 C CA . PRO A 1 187 ? -13.334 2.275 3.753 1.00 86.56 187 PRO A CA 1
ATOM 1518 C C . PRO A 1 187 ? -12.856 1.316 4.844 1.00 86.56 187 PRO A C 1
ATOM 1520 O O . PRO A 1 187 ? -12.342 0.246 4.530 1.00 86.56 187 PRO A O 1
ATOM 1523 N N . ALA A 1 188 ? -13.083 1.631 6.124 1.00 85.31 188 ALA A N 1
ATOM 1524 C CA . ALA A 1 188 ? -12.658 0.752 7.214 1.00 85.31 188 ALA A CA 1
ATOM 1525 C C . ALA A 1 188 ? -13.409 -0.592 7.220 1.00 85.31 188 ALA A C 1
ATOM 1527 O O . ALA A 1 188 ? -12.918 -1.564 7.789 1.00 85.31 188 ALA A O 1
ATOM 1528 N N . THR A 1 189 ? -14.559 -0.690 6.537 1.00 88.62 189 THR A N 1
ATOM 1529 C CA . THR A 1 189 ? -15.258 -1.974 6.355 1.00 88.62 189 THR A CA 1
ATOM 1530 C C . THR A 1 189 ? -14.361 -3.025 5.694 1.00 88.62 189 THR A C 1
ATOM 1532 O O . THR A 1 189 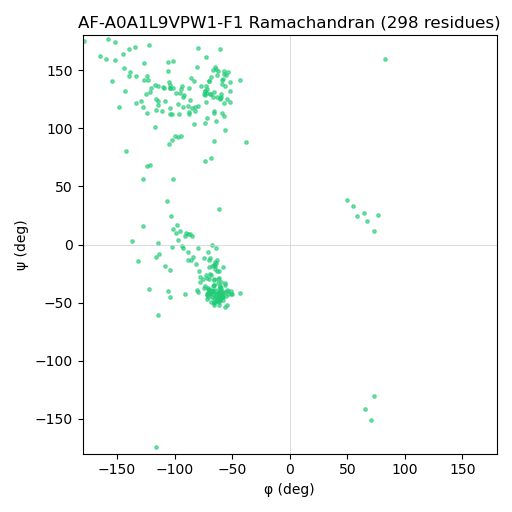? -14.416 -4.194 6.085 1.00 88.62 189 THR A O 1
ATOM 1535 N N . LEU A 1 190 ? -13.457 -2.608 4.798 1.00 89.31 190 LEU A N 1
ATOM 1536 C CA . LEU A 1 190 ? -12.529 -3.492 4.091 1.00 89.31 190 LEU A CA 1
ATOM 1537 C C . LEU A 1 190 ? -11.562 -4.227 5.028 1.00 89.31 190 LEU A C 1
ATOM 1539 O O . LEU A 1 190 ? -11.204 -5.364 4.745 1.00 89.31 190 LEU A O 1
ATOM 1543 N N . LEU A 1 191 ? -11.199 -3.639 6.175 1.00 90.00 191 LEU A N 1
ATOM 1544 C CA . LEU A 1 191 ? -10.312 -4.259 7.177 1.00 90.00 191 LEU A CA 1
ATOM 1545 C C . LEU A 1 191 ? -10.932 -5.509 7.829 1.00 90.00 191 LEU A C 1
ATOM 1547 O O . LEU A 1 191 ? -10.246 -6.301 8.487 1.00 90.00 191 LEU A O 1
ATOM 1551 N N . THR A 1 192 ? -12.246 -5.689 7.665 1.00 90.50 192 THR A N 1
ATOM 1552 C CA . THR A 1 192 ? -13.015 -6.765 8.295 1.00 90.50 192 THR A CA 1
ATOM 1553 C C . THR A 1 192 ? -13.587 -7.785 7.315 1.00 90.50 192 THR A C 1
ATOM 1555 O O . THR A 1 192 ? -14.090 -8.820 7.762 1.00 90.50 192 THR A O 1
ATOM 1558 N N . THR A 1 193 ? -13.492 -7.541 6.011 1.00 90.69 193 THR A N 1
ATOM 1559 C CA . THR A 1 193 ? -14.041 -8.410 4.965 1.00 90.69 193 THR A CA 1
ATOM 1560 C C . THR A 1 193 ? -12.963 -9.277 4.328 1.00 90.69 193 THR A C 1
ATOM 1562 O O . THR A 1 193 ? -11.783 -8.928 4.321 1.00 90.69 193 THR A O 1
ATOM 1565 N N . ASP A 1 194 ? -13.365 -10.393 3.727 1.00 91.75 194 ASP A N 1
ATOM 1566 C CA . ASP A 1 194 ? -12.529 -11.014 2.702 1.00 91.75 194 ASP A CA 1
ATOM 1567 C C . ASP A 1 194 ? -12.530 -10.120 1.454 1.00 91.75 194 ASP A C 1
ATOM 1569 O O . ASP A 1 194 ? -13.565 -9.518 1.146 1.00 91.75 194 ASP A O 1
ATOM 1573 N N . PRO A 1 195 ? -11.386 -9.965 0.769 1.00 90.88 195 PRO A N 1
ATOM 1574 C CA . PRO A 1 195 ? -10.173 -10.781 0.895 1.00 90.88 195 PRO A CA 1
ATOM 1575 C C . PRO A 1 195 ? -9.114 -10.256 1.877 1.00 90.88 195 PRO A C 1
ATOM 1577 O O . PRO A 1 195 ? -8.091 -10.911 2.082 1.00 90.88 195 PRO A O 1
ATOM 1580 N N . PHE A 1 196 ? -9.333 -9.105 2.521 1.00 91.81 196 PHE A N 1
ATOM 1581 C CA . PHE A 1 196 ? -8.346 -8.511 3.430 1.00 91.81 196 PHE A CA 1
ATOM 1582 C C . PHE A 1 196 ? -7.916 -9.483 4.539 1.00 91.81 196 PHE A C 1
ATOM 1584 O O . PHE A 1 196 ? -6.725 -9.630 4.801 1.00 91.81 196 PHE A O 1
ATOM 1591 N N . LYS A 1 197 ? -8.867 -10.192 5.161 1.00 91.31 197 LYS A N 1
ATOM 1592 C CA . LYS A 1 197 ? -8.575 -11.170 6.223 1.00 91.31 197 LYS A CA 1
ATOM 1593 C C . LYS A 1 197 ? -7.903 -12.446 5.712 1.00 91.31 197 LYS A C 1
ATOM 1595 O O . LYS A 1 197 ? -7.001 -12.951 6.376 1.00 91.31 197 LYS A O 1
ATOM 1600 N N . SER A 1 198 ? -8.360 -12.983 4.582 1.00 89.56 198 SER A N 1
ATOM 1601 C CA . SER A 1 198 ? -7.925 -14.289 4.072 1.00 89.56 198 SER A CA 1
ATOM 1602 C C . SER A 1 198 ? -6.588 -14.251 3.339 1.00 89.56 198 SER A C 1
ATOM 1604 O O . SER A 1 198 ? -5.785 -15.177 3.452 1.00 89.56 198 SER A O 1
ATOM 1606 N N . THR A 1 199 ? -6.356 -13.202 2.555 1.00 87.25 199 THR A N 1
ATOM 1607 C CA . THR A 1 199 ? -5.188 -13.092 1.675 1.00 87.25 199 THR A CA 1
ATOM 1608 C C . THR A 1 199 ? -4.479 -11.761 1.813 1.00 87.25 199 THR A C 1
ATOM 1610 O O . THR A 1 199 ? -3.372 -11.649 1.326 1.00 87.25 199 THR A O 1
ATOM 1613 N N . GLY A 1 200 ? -5.075 -10.751 2.439 1.00 88.44 200 GLY A N 1
ATOM 1614 C CA . GLY A 1 200 ? -4.676 -9.367 2.211 1.00 88.44 200 GLY A CA 1
ATOM 1615 C C . GLY A 1 200 ? -5.336 -8.814 0.948 1.00 88.44 200 GLY A C 1
ATOM 1616 O O . GLY A 1 200 ? -5.813 -9.562 0.087 1.00 88.44 200 GLY A O 1
ATOM 1617 N N . LEU A 1 201 ? -5.388 -7.488 0.868 1.00 85.06 201 LEU A N 1
ATOM 1618 C CA . LEU A 1 201 ? -6.065 -6.752 -0.192 1.00 85.06 201 LEU A CA 1
ATOM 1619 C C . LEU A 1 201 ? -5.087 -5.776 -0.845 1.00 85.06 201 LEU A C 1
ATOM 1621 O O . LEU A 1 201 ? -4.444 -4.989 -0.154 1.00 85.06 201 LEU A O 1
ATOM 1625 N N . GLY A 1 202 ? -5.020 -5.824 -2.169 1.00 79.12 202 GLY A N 1
ATOM 1626 C CA . GLY A 1 202 ? -4.345 -4.848 -3.009 1.00 79.12 202 GLY A CA 1
ATOM 1627 C C . GLY A 1 202 ? -5.307 -4.235 -4.023 1.00 79.12 202 GLY A C 1
ATOM 1628 O O . GLY A 1 202 ? -6.440 -4.688 -4.203 1.00 79.12 202 GLY A O 1
ATOM 1629 N N . ALA A 1 203 ? -4.827 -3.211 -4.713 1.00 69.81 203 ALA A N 1
ATOM 1630 C CA . ALA A 1 203 ? -5.443 -2.664 -5.911 1.00 69.81 203 ALA A CA 1
ATOM 1631 C C . ALA A 1 203 ? -4.370 -2.645 -7.009 1.00 69.81 203 ALA A C 1
ATOM 1633 O O . ALA A 1 203 ? -3.213 -2.373 -6.678 1.00 69.81 203 ALA A O 1
ATOM 1634 N N . PRO A 1 204 ? -4.714 -2.944 -8.275 1.00 63.72 204 PRO A N 1
ATOM 1635 C CA . PRO A 1 204 ? -3.839 -2.567 -9.377 1.00 63.72 204 PRO A CA 1
ATOM 1636 C C . PRO A 1 204 ? -3.690 -1.042 -9.337 1.00 63.72 204 PRO A C 1
ATOM 1638 O O . PRO A 1 204 ? -4.690 -0.339 -9.183 1.00 63.72 204 PRO A O 1
ATOM 1641 N N . GLY A 1 205 ? -2.464 -0.538 -9.376 1.00 61.03 205 GLY A N 1
ATOM 1642 C CA . GLY A 1 205 ? -2.181 0.888 -9.384 1.00 61.03 205 GLY A CA 1
ATOM 1643 C C . GLY A 1 205 ? -1.499 1.301 -10.680 1.00 61.03 205 GLY A C 1
ATOM 1644 O O . GLY A 1 205 ? -1.355 0.514 -11.605 1.00 61.03 205 GLY A O 1
ATOM 1645 N N . GLU A 1 206 ? -1.088 2.562 -10.731 1.00 59.59 206 GLU A N 1
ATOM 1646 C CA . GLU A 1 206 ? -0.076 3.031 -11.673 1.00 59.59 206 GLU A CA 1
ATOM 1647 C C . GLU A 1 206 ? 1.053 3.669 -10.852 1.00 59.59 206 GLU A C 1
ATOM 1649 O O . GLU A 1 206 ? 0.807 4.347 -9.843 1.00 59.59 206 GLU A O 1
ATOM 1654 N N . GLY A 1 207 ? 2.299 3.451 -11.273 1.00 62.62 207 GLY A N 1
ATOM 1655 C CA . GLY A 1 207 ? 3.479 4.076 -10.678 1.00 62.62 207 GLY A CA 1
ATOM 1656 C C . GLY A 1 207 ? 3.854 3.508 -9.307 1.00 62.62 207 GLY A C 1
ATOM 1657 O O . GLY A 1 207 ? 3.977 2.301 -9.119 1.00 62.62 207 GLY A O 1
ATOM 1658 N N . ASP A 1 208 ? 4.067 4.384 -8.322 1.00 56.53 208 ASP A N 1
ATOM 1659 C CA . ASP A 1 208 ? 4.559 3.995 -6.992 1.00 56.53 208 ASP A CA 1
ATOM 1660 C C . ASP A 1 208 ? 3.579 3.099 -6.208 1.00 56.53 208 ASP A C 1
ATOM 1662 O O . ASP A 1 208 ? 3.988 2.391 -5.283 1.00 56.53 208 ASP A O 1
ATOM 1666 N N . LYS A 1 209 ? 2.303 3.081 -6.608 1.00 64.44 209 LYS A N 1
ATOM 1667 C CA . LYS A 1 209 ? 1.228 2.273 -6.016 1.00 64.44 209 LYS A CA 1
ATOM 1668 C C . LYS A 1 209 ? 1.388 0.771 -6.301 1.00 64.44 209 LYS A C 1
ATOM 1670 O O . LYS A 1 209 ? 1.043 -0.039 -5.440 1.00 64.44 209 LYS A O 1
ATOM 1675 N N . ASP A 1 210 ? 1.991 0.395 -7.434 1.00 64.75 210 ASP A N 1
ATOM 1676 C CA . ASP A 1 210 ? 2.230 -1.014 -7.797 1.00 64.75 210 ASP A CA 1
ATOM 1677 C C . ASP A 1 210 ? 3.299 -1.687 -6.929 1.00 64.75 210 ASP A C 1
ATOM 1679 O O . ASP A 1 210 ? 3.402 -2.914 -6.870 1.00 64.75 210 ASP A O 1
ATOM 1683 N N . THR A 1 211 ? 4.065 -0.901 -6.174 1.00 73.69 211 THR A N 1
ATOM 1684 C CA . THR A 1 211 ? 5.164 -1.412 -5.352 1.00 73.69 211 THR A CA 1
ATOM 1685 C C . THR A 1 211 ? 4.691 -2.420 -4.297 1.00 73.69 211 THR A C 1
ATOM 1687 O O . THR A 1 211 ? 5.392 -3.393 -4.025 1.00 73.69 211 THR A O 1
ATOM 1690 N N . PHE A 1 212 ? 3.501 -2.245 -3.707 1.00 82.38 212 PHE A N 1
ATOM 1691 C CA . PHE A 1 212 ? 3.033 -3.123 -2.624 1.00 82.38 212 PHE A CA 1
ATOM 1692 C C . PHE A 1 212 ? 2.657 -4.527 -3.106 1.00 82.38 212 PHE A C 1
ATOM 1694 O O . PHE A 1 212 ? 2.999 -5.510 -2.444 1.00 82.38 212 PHE A O 1
ATOM 1701 N N . ILE A 1 213 ? 1.978 -4.637 -4.253 1.00 84.81 213 ILE A N 1
ATOM 1702 C CA . ILE A 1 213 ? 1.586 -5.938 -4.814 1.00 84.81 213 ILE A CA 1
ATOM 1703 C C . ILE A 1 213 ? 2.812 -6.703 -5.320 1.00 84.81 213 ILE A C 1
ATOM 1705 O O . ILE A 1 213 ? 2.931 -7.901 -5.063 1.00 84.81 213 ILE A O 1
ATOM 1709 N N . GLN A 1 214 ? 3.771 -6.002 -5.936 1.00 84.12 214 GLN A N 1
ATOM 1710 C CA . GLN A 1 214 ? 5.018 -6.609 -6.401 1.00 84.12 214 GLN A CA 1
ATOM 1711 C C . GLN A 1 214 ? 5.892 -7.054 -5.228 1.00 84.12 214 GLN A C 1
ATOM 1713 O O . GLN A 1 214 ? 6.435 -8.157 -5.245 1.00 84.12 214 GLN A O 1
ATOM 1718 N N . ALA A 1 215 ? 5.961 -6.259 -4.156 1.00 85.38 215 ALA A N 1
ATOM 1719 C CA . ALA A 1 215 ? 6.642 -6.665 -2.932 1.00 85.38 215 ALA A CA 1
ATOM 1720 C C . ALA A 1 215 ? 5.998 -7.916 -2.314 1.00 85.38 215 ALA A C 1
ATOM 1722 O O . ALA A 1 215 ? 6.709 -8.852 -1.946 1.00 85.38 215 ALA A O 1
ATOM 1723 N N . ALA A 1 216 ? 4.662 -7.970 -2.232 1.00 88.00 216 ALA A N 1
ATOM 1724 C CA . ALA A 1 216 ? 3.944 -9.138 -1.724 1.00 88.00 216 ALA A CA 1
ATOM 1725 C C . ALA A 1 216 ? 4.230 -10.395 -2.562 1.00 88.00 216 ALA A C 1
ATOM 1727 O O . ALA A 1 216 ? 4.509 -11.452 -1.989 1.00 88.00 216 ALA A O 1
ATOM 1728 N N . ALA A 1 217 ? 4.239 -10.271 -3.892 1.00 87.88 217 ALA A N 1
ATOM 1729 C CA . ALA A 1 217 ? 4.611 -11.350 -4.802 1.00 87.88 217 ALA A CA 1
ATOM 1730 C C . ALA A 1 217 ? 6.063 -11.812 -4.582 1.00 87.88 217 ALA A C 1
ATOM 1732 O O . ALA A 1 217 ? 6.302 -13.003 -4.379 1.00 87.88 217 ALA A O 1
ATOM 1733 N N . ALA A 1 218 ? 7.017 -10.877 -4.525 1.00 85.19 218 ALA A N 1
ATOM 1734 C CA . ALA A 1 218 ? 8.442 -11.165 -4.348 1.00 85.19 218 ALA A CA 1
ATOM 1735 C C . ALA A 1 218 ? 8.751 -11.908 -3.037 1.00 85.19 218 ALA A C 1
ATOM 1737 O O . ALA A 1 218 ? 9.655 -12.742 -2.988 1.00 85.19 218 ALA A O 1
ATOM 1738 N N . VAL A 1 219 ? 7.986 -11.651 -1.969 1.00 85.75 219 VAL A N 1
ATOM 1739 C CA . VAL A 1 219 ? 8.138 -12.351 -0.681 1.00 85.75 219 VAL A CA 1
ATOM 1740 C C . VAL A 1 219 ? 7.188 -13.544 -0.503 1.00 85.75 219 VAL A C 1
ATOM 1742 O O . VAL A 1 219 ? 7.068 -14.074 0.606 1.00 85.75 219 VAL A O 1
ATOM 1745 N N . GLY A 1 220 ? 6.504 -13.976 -1.567 1.00 88.50 220 GLY A N 1
ATOM 1746 C CA . GLY A 1 220 ? 5.620 -15.145 -1.559 1.00 88.50 220 GLY A CA 1
ATOM 1747 C C . GLY A 1 220 ? 4.394 -14.991 -0.654 1.00 88.50 220 GLY A C 1
ATOM 1748 O O . GLY A 1 220 ? 3.884 -15.978 -0.114 1.00 88.50 220 GLY A O 1
ATOM 1749 N N . LYS A 1 221 ? 3.933 -13.758 -0.423 1.00 90.06 221 LYS A N 1
ATOM 1750 C CA . LYS A 1 221 ? 2.702 -13.492 0.323 1.00 90.06 221 LYS A CA 1
ATOM 1751 C C . LYS A 1 221 ? 1.509 -13.621 -0.609 1.00 90.06 221 LYS A C 1
ATOM 1753 O O . LYS A 1 221 ? 1.541 -13.195 -1.758 1.00 90.06 221 LYS A O 1
ATOM 1758 N N . LYS A 1 222 ? 0.433 -14.208 -0.087 1.00 91.75 222 LYS A N 1
ATOM 1759 C CA . LYS A 1 222 ? -0.867 -14.161 -0.757 1.00 91.75 222 LYS A CA 1
ATOM 1760 C C . LYS A 1 222 ? -1.355 -12.713 -0.743 1.00 91.75 222 LYS A C 1
ATOM 1762 O O . LYS A 1 222 ? -1.000 -11.967 0.164 1.00 91.75 222 LYS A O 1
ATOM 1767 N N . PHE A 1 223 ? -2.130 -12.349 -1.753 1.00 91.00 223 PHE A N 1
ATOM 1768 C CA . PHE A 1 223 ? -2.875 -11.099 -1.848 1.00 91.00 223 PHE A CA 1
ATOM 1769 C C . PHE A 1 223 ? -4.001 -11.289 -2.862 1.00 91.00 223 PHE A C 1
ATOM 1771 O O . PHE A 1 223 ? -3.955 -12.202 -3.688 1.00 91.00 223 PHE A O 1
ATOM 1778 N N . TYR A 1 224 ? -5.014 -10.432 -2.788 1.00 91.06 224 TYR A N 1
ATOM 1779 C CA . TYR A 1 224 ? -6.036 -10.323 -3.819 1.00 91.06 224 TYR A CA 1
ATOM 1780 C C . TYR A 1 224 ? -6.071 -8.907 -4.368 1.00 91.06 224 TYR A C 1
ATOM 1782 O O . TYR A 1 224 ? -6.158 -7.952 -3.597 1.00 91.06 224 TYR A O 1
ATOM 1790 N N . THR A 1 225 ? -6.064 -8.784 -5.688 1.00 87.88 225 THR A N 1
ATOM 1791 C CA . THR A 1 225 ? -6.418 -7.560 -6.403 1.00 87.88 225 THR A CA 1
ATOM 1792 C C . THR A 1 225 ? -7.801 -7.739 -7.013 1.00 87.88 225 THR A C 1
ATOM 1794 O O . THR A 1 225 ? -8.136 -8.821 -7.496 1.00 87.88 225 THR A O 1
ATOM 1797 N N . ALA A 1 226 ? -8.624 -6.687 -6.971 1.00 86.44 226 ALA A N 1
ATOM 1798 C CA . ALA A 1 226 ? -9.915 -6.715 -7.648 1.00 86.44 226 ALA A CA 1
ATOM 1799 C C . ALA A 1 226 ? -9.705 -7.065 -9.129 1.00 86.44 226 ALA A C 1
ATOM 1801 O O . ALA A 1 226 ? -8.918 -6.421 -9.820 1.00 86.44 226 ALA A O 1
ATOM 1802 N N . SER A 1 227 ? -10.391 -8.107 -9.590 1.00 85.12 227 SER A N 1
ATOM 1803 C CA . SER A 1 227 ? -10.276 -8.612 -10.954 1.00 85.12 227 SER A CA 1
ATOM 1804 C C . SER A 1 227 ? -10.968 -7.684 -11.945 1.00 85.12 227 SER A C 1
ATOM 1806 O O . SER A 1 227 ? -10.490 -7.495 -13.061 1.00 85.12 227 SER A O 1
ATOM 1808 N N . LYS A 1 228 ? -12.093 -7.074 -11.548 1.00 86.00 228 LYS A N 1
ATOM 1809 C CA . LYS A 1 228 ? -12.810 -6.111 -12.381 1.00 86.00 228 LYS A CA 1
ATOM 1810 C C . LYS A 1 228 ? -11.884 -4.954 -12.774 1.00 86.00 228 LYS A C 1
ATOM 1812 O O . LYS A 1 228 ? -11.385 -4.240 -11.908 1.00 86.00 228 LYS A O 1
ATOM 1817 N N . LYS A 1 229 ? -11.714 -4.751 -14.088 1.00 83.75 229 LYS A N 1
ATOM 1818 C CA . LYS A 1 229 ? -10.979 -3.607 -14.654 1.00 83.75 229 LYS A CA 1
ATOM 1819 C C . LYS A 1 229 ? -11.568 -2.291 -14.131 1.00 83.75 229 LYS A C 1
ATOM 1821 O O . LYS A 1 229 ? -12.786 -2.196 -13.947 1.00 83.75 229 LYS A O 1
ATOM 1826 N N . PHE A 1 230 ? -10.716 -1.285 -13.935 1.00 82.38 230 PHE A N 1
ATOM 1827 C CA . PHE A 1 230 ? -11.171 0.071 -13.636 1.00 82.38 230 PHE A CA 1
ATOM 1828 C C . PHE A 1 230 ? -12.122 0.555 -14.732 1.00 82.38 230 PHE A C 1
ATOM 1830 O O . PHE A 1 230 ? -11.868 0.345 -15.919 1.00 82.38 230 PHE A O 1
ATOM 1837 N N . ALA A 1 231 ? -13.221 1.191 -14.333 1.00 82.94 231 ALA A N 1
ATOM 1838 C CA . ALA A 1 231 ? -14.095 1.867 -15.280 1.00 82.94 231 ALA A CA 1
ATOM 1839 C C . ALA A 1 231 ? -13.664 3.328 -15.387 1.00 82.94 231 ALA A C 1
ATOM 1841 O O . ALA A 1 231 ? -13.677 4.064 -14.401 1.00 82.94 231 ALA A O 1
ATOM 1842 N N . ASP A 1 232 ? -13.266 3.732 -16.584 1.00 78.12 232 ASP A N 1
ATOM 1843 C CA . ASP A 1 232 ? -12.907 5.109 -16.882 1.00 78.12 232 ASP A CA 1
ATOM 1844 C C . ASP A 1 232 ? -14.174 5.948 -17.091 1.00 78.12 232 ASP A C 1
ATOM 1846 O O . ASP A 1 232 ? -14.988 5.657 -17.967 1.00 78.12 232 ASP A O 1
ATOM 1850 N N . LEU A 1 233 ? -14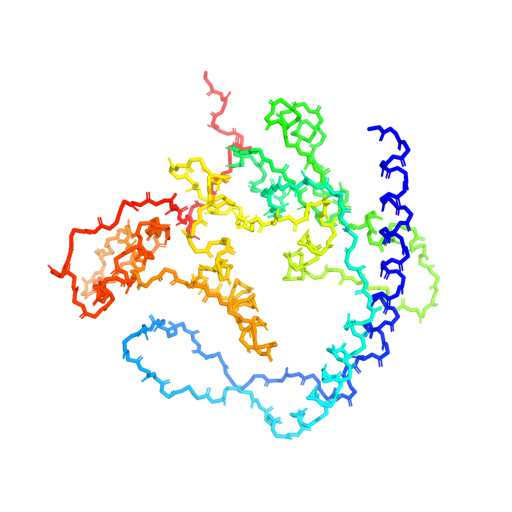.349 6.968 -16.251 1.00 75.25 233 LEU A N 1
ATOM 1851 C CA . LEU A 1 233 ? -15.434 7.950 -16.332 1.00 75.25 233 LEU A CA 1
ATOM 1852 C C . LEU A 1 233 ? -14.955 9.288 -16.913 1.00 75.25 233 LEU A C 1
ATOM 1854 O O . LEU A 1 233 ? -15.518 10.346 -16.625 1.00 75.25 233 LEU A O 1
ATOM 1858 N N . GLY A 1 234 ? -13.882 9.257 -17.697 1.00 71.31 234 GLY A N 1
ATOM 1859 C CA . GLY A 1 234 ? -13.349 10.410 -18.393 1.00 71.31 234 GLY A CA 1
ATOM 1860 C C . GLY A 1 234 ? -14.314 11.065 -19.385 1.00 71.31 234 GLY A C 1
ATOM 1861 O O . GLY A 1 234 ? -15.366 10.536 -19.751 1.00 71.31 234 GLY A O 1
ATOM 1862 N N . ARG A 1 235 ? -13.930 12.255 -19.854 1.00 68.50 235 ARG A N 1
ATOM 1863 C CA . ARG A 1 235 ? -14.651 12.967 -20.916 1.00 68.50 235 ARG A CA 1
ATOM 1864 C C . ARG A 1 235 ? -13.997 12.650 -22.251 1.00 68.50 235 ARG A C 1
ATOM 1866 O O . ARG A 1 235 ? -12.795 12.837 -22.396 1.00 68.50 235 ARG A O 1
ATOM 1873 N N . GLN A 1 236 ? -14.784 12.262 -23.244 1.00 63.16 236 GLN A N 1
ATOM 1874 C CA . GLN A 1 236 ? -14.281 12.122 -24.607 1.00 63.16 236 GLN A CA 1
ATOM 1875 C C . GLN A 1 236 ? -13.805 13.482 -25.140 1.00 63.16 236 GLN A C 1
ATOM 1877 O O . GLN A 1 236 ? -14.536 14.480 -25.062 1.00 63.16 236 GLN A O 1
ATOM 1882 N N . ARG A 1 237 ? -12.566 13.541 -25.637 1.00 61.53 237 ARG A N 1
ATOM 1883 C CA . ARG A 1 237 ? -12.071 14.699 -26.378 1.00 61.53 237 ARG A CA 1
ATOM 1884 C C . ARG A 1 237 ? -12.742 14.691 -27.752 1.00 61.53 237 ARG A C 1
ATOM 1886 O O . ARG A 1 237 ? -12.878 13.650 -28.382 1.00 61.53 237 ARG A O 1
ATOM 1893 N N . TYR A 1 238 ? -13.191 15.863 -28.186 1.00 58.03 238 TYR A N 1
ATOM 1894 C CA . TYR A 1 238 ? -13.726 16.085 -29.528 1.00 58.03 238 TYR A CA 1
ATOM 1895 C C . TYR A 1 238 ? -12.872 17.166 -30.198 1.00 58.03 238 TYR A C 1
ATOM 1897 O O . TYR A 1 238 ? -13.314 18.300 -30.363 1.00 58.03 238 TYR A O 1
ATOM 1905 N N . GLU A 1 239 ? -11.617 16.841 -30.508 1.00 54.03 239 GLU A N 1
ATOM 1906 C CA . GLU A 1 239 ? -10.736 17.695 -31.313 1.00 54.03 239 GLU A CA 1
ATOM 1907 C C . GLU A 1 239 ? -10.235 16.894 -32.519 1.00 54.03 239 GLU A C 1
ATOM 1909 O O . GLU A 1 239 ? -9.496 15.923 -32.381 1.00 54.03 239 GLU A O 1
ATOM 1914 N N . GLY A 1 240 ? -10.656 17.291 -33.724 1.00 64.19 240 GLY A N 1
ATOM 1915 C CA . GLY A 1 240 ? -10.304 16.587 -34.961 1.00 64.19 240 GLY A CA 1
ATOM 1916 C C . GLY A 1 240 ? -10.885 15.166 -35.043 1.00 64.19 240 GLY A C 1
ATOM 1917 O O . GLY A 1 240 ? -12.024 14.938 -34.643 1.00 64.19 240 GLY A O 1
ATOM 1918 N N . ASN A 1 241 ? -10.100 14.225 -35.582 1.00 53.16 241 ASN A N 1
ATOM 1919 C CA . ASN A 1 241 ? -10.432 12.790 -35.658 1.00 53.16 241 ASN A CA 1
ATOM 1920 C C . ASN A 1 241 ? -9.950 11.999 -34.426 1.00 53.16 241 ASN A C 1
ATOM 1922 O O . ASN A 1 241 ? -9.946 10.769 -34.451 1.00 53.16 241 ASN A O 1
ATOM 1926 N N . ASP A 1 242 ? -9.488 12.688 -33.383 1.00 51.94 242 ASP A N 1
ATOM 1927 C CA . ASP A 1 242 ? -8.977 12.053 -32.177 1.00 51.94 242 ASP A CA 1
ATOM 1928 C C . ASP A 1 242 ? -10.135 11.801 -31.199 1.00 51.94 242 ASP A C 1
ATOM 1930 O O . ASP A 1 242 ? -10.792 12.733 -30.730 1.00 51.94 242 ASP A O 1
ATOM 1934 N N . HIS A 1 243 ? -10.426 10.525 -30.948 1.00 56.69 243 HIS A N 1
ATOM 1935 C CA . HIS A 1 243 ? -11.514 10.071 -30.075 1.00 56.69 243 HIS A CA 1
ATOM 1936 C C . HIS A 1 243 ? -11.032 9.723 -28.661 1.00 56.69 243 HIS A C 1
ATOM 1938 O O . HIS A 1 243 ? -11.754 9.043 -27.923 1.00 56.69 243 HIS A O 1
ATOM 1944 N N . ASP A 1 244 ? -9.834 10.171 -28.284 1.00 60.19 244 ASP A N 1
ATOM 1945 C CA . ASP A 1 244 ? -9.231 9.860 -26.995 1.00 60.19 244 ASP A CA 1
ATOM 1946 C C . ASP A 1 244 ? -10.091 10.305 -25.801 1.00 60.19 244 ASP A C 1
ATOM 1948 O O . ASP A 1 244 ? -10.738 11.360 -25.787 1.00 60.19 244 ASP A O 1
ATOM 1952 N N . ILE A 1 245 ? -10.095 9.474 -24.758 1.00 60.94 245 ILE A N 1
ATOM 1953 C CA . ILE A 1 245 ? -10.766 9.775 -23.493 1.00 60.94 245 ILE A CA 1
ATOM 1954 C C . ILE A 1 245 ? -9.802 10.575 -22.616 1.00 60.94 245 ILE A C 1
ATOM 1956 O O . ILE A 1 245 ? -8.698 10.138 -22.305 1.00 60.94 245 ILE A O 1
ATOM 1960 N N . ILE A 1 246 ? -10.234 11.751 -22.164 1.00 65.94 246 ILE A N 1
ATOM 1961 C CA . ILE A 1 246 ? -9.546 12.502 -21.117 1.00 65.94 246 ILE A CA 1
ATOM 1962 C C . ILE A 1 246 ? -9.812 11.772 -19.800 1.00 65.94 246 ILE A C 1
ATOM 1964 O O . ILE A 1 246 ? -10.911 11.870 -19.254 1.00 65.94 246 ILE A O 1
ATOM 1968 N N . HIS A 1 247 ? -8.812 11.052 -19.297 1.00 66.75 247 HIS A N 1
ATOM 1969 C CA . HIS A 1 247 ? -8.865 10.245 -18.074 1.00 66.75 247 HIS A CA 1
ATOM 1970 C C . HIS A 1 247 ? -8.983 11.101 -16.801 1.00 66.75 247 HIS A C 1
ATOM 1972 O O . HIS A 1 247 ? -8.020 11.287 -16.059 1.00 66.75 247 HIS A O 1
ATOM 1978 N N . VAL A 1 248 ? -10.164 11.667 -16.545 1.00 70.31 248 VAL A N 1
ATOM 1979 C CA . VAL A 1 248 ? -10.392 12.536 -15.377 1.00 70.31 248 VAL A CA 1
ATOM 1980 C C . VAL A 1 248 ? -10.603 11.713 -14.106 1.00 70.31 248 VAL A C 1
ATOM 1982 O O . VAL A 1 248 ? -10.098 12.090 -13.046 1.00 70.31 248 VAL A O 1
ATOM 1985 N N . VAL A 1 249 ? -11.351 10.609 -14.215 1.00 77.38 249 VAL A N 1
ATOM 1986 C CA . VAL A 1 249 ? -11.841 9.826 -13.078 1.00 77.38 249 VAL A CA 1
ATOM 1987 C C . VAL A 1 249 ? -11.834 8.333 -13.395 1.00 77.38 249 VAL A C 1
ATOM 1989 O O . VAL A 1 249 ? -12.379 7.923 -14.415 1.00 77.38 249 VAL A O 1
ATOM 1992 N N . MET A 1 250 ? -11.304 7.513 -12.486 1.00 81.94 250 MET A N 1
ATOM 1993 C CA . MET A 1 250 ? -11.394 6.051 -12.561 1.00 81.94 250 MET A CA 1
ATOM 1994 C C . MET A 1 250 ? -12.237 5.500 -11.409 1.00 81.94 250 MET A C 1
ATOM 1996 O O . MET A 1 250 ? -12.069 5.897 -10.257 1.00 81.94 250 MET A O 1
ATOM 2000 N N . LEU A 1 251 ? -13.125 4.555 -11.706 1.00 87.06 251 LEU A N 1
ATOM 2001 C CA . LEU A 1 251 ? -13.888 3.811 -10.710 1.00 87.06 251 LEU A CA 1
ATOM 2002 C C . LEU A 1 251 ? -13.264 2.448 -10.449 1.00 87.06 251 LEU A C 1
ATOM 2004 O O . LEU A 1 251 ? -13.070 1.657 -11.375 1.00 87.06 251 LEU A O 1
ATOM 2008 N N . GLN A 1 252 ? -13.070 2.139 -9.172 1.00 88.50 252 GLN A N 1
ATOM 2009 C CA . GLN A 1 252 ? -12.721 0.801 -8.719 1.00 88.50 252 GLN A CA 1
ATOM 2010 C C . GLN A 1 252 ? -13.924 0.113 -8.087 1.00 88.50 252 GLN A C 1
ATOM 2012 O O . GLN A 1 252 ? -14.632 0.684 -7.251 1.00 88.50 252 GLN A O 1
ATOM 2017 N N . ALA A 1 253 ? -14.121 -1.144 -8.470 1.00 91.38 253 ALA A N 1
ATOM 2018 C CA . ALA A 1 253 ? -15.123 -2.025 -7.896 1.00 91.38 253 ALA A CA 1
ATOM 2019 C C . ALA A 1 253 ? -14.851 -2.332 -6.414 1.00 91.38 253 ALA A C 1
ATOM 2021 O O . ALA A 1 253 ? -13.703 -2.362 -5.968 1.00 91.38 253 ALA A O 1
ATOM 2022 N N . ASP A 1 254 ? -15.916 -2.622 -5.666 1.00 92.81 254 ASP A N 1
ATOM 2023 C CA . ASP A 1 254 ? -15.837 -3.168 -4.312 1.00 92.81 254 ASP A CA 1
ATOM 2024 C C . ASP A 1 254 ? -15.083 -4.506 -4.338 1.00 92.81 254 ASP A C 1
ATOM 2026 O O . ASP A 1 254 ? -15.594 -5.490 -4.892 1.00 92.81 254 ASP A O 1
ATOM 2030 N N . PRO A 1 255 ? -13.884 -4.570 -3.733 1.00 91.81 255 PRO A N 1
ATOM 2031 C CA . PRO A 1 255 ? -13.051 -5.757 -3.817 1.00 91.81 255 PRO A CA 1
ATOM 2032 C C . PRO A 1 255 ? -13.635 -6.939 -3.041 1.00 91.81 255 PRO A C 1
ATOM 2034 O O . PRO A 1 255 ? -13.355 -8.080 -3.390 1.00 91.81 255 PRO A O 1
ATOM 2037 N N . GLY A 1 256 ? -14.460 -6.704 -2.016 1.00 92.56 256 GLY A N 1
ATOM 2038 C CA . GLY A 1 256 ? -15.113 -7.777 -1.269 1.00 92.56 256 GLY A CA 1
ATOM 2039 C C . GLY A 1 256 ? -16.254 -8.419 -2.058 1.00 92.56 256 GLY A C 1
ATOM 2040 O O . GLY A 1 256 ? -16.445 -9.635 -2.005 1.00 92.56 256 GLY A O 1
ATOM 2041 N N . VAL A 1 257 ? -17.006 -7.621 -2.822 1.00 93.88 257 VAL A N 1
ATOM 2042 C CA . VAL A 1 257 ? -18.041 -8.142 -3.733 1.00 93.88 257 VAL A CA 1
ATOM 2043 C C . VAL A 1 257 ? -17.398 -8.854 -4.921 1.00 93.88 257 VAL A C 1
ATOM 2045 O O . VAL A 1 257 ? -17.805 -9.967 -5.251 1.00 93.88 257 VAL A O 1
ATOM 2048 N N . ASP A 1 258 ? -16.372 -8.251 -5.522 1.00 93.75 258 ASP A N 1
ATOM 2049 C CA . ASP A 1 258 ? -15.622 -8.844 -6.631 1.00 93.75 258 ASP A CA 1
ATOM 2050 C C . ASP A 1 258 ? -14.971 -10.180 -6.225 1.00 93.75 258 ASP A C 1
ATOM 2052 O O . ASP A 1 258 ? -15.133 -11.179 -6.923 1.00 93.75 258 ASP A O 1
ATOM 2056 N N . TYR A 1 259 ? -14.356 -10.251 -5.037 1.00 93.94 259 TYR A N 1
ATOM 2057 C CA . TYR A 1 259 ? -13.773 -11.489 -4.510 1.00 93.94 259 TYR A CA 1
ATOM 2058 C C . TYR A 1 259 ? -14.794 -12.623 -4.383 1.00 93.94 259 TYR A C 1
ATOM 2060 O O . TYR A 1 259 ? -14.524 -13.762 -4.754 1.00 93.94 259 TYR A O 1
ATOM 2068 N N . LYS A 1 260 ? -16.013 -12.335 -3.915 1.00 94.44 260 LYS A N 1
ATOM 2069 C CA . LYS A 1 260 ? -17.072 -13.356 -3.828 1.00 94.44 260 LYS A CA 1
ATOM 2070 C C . LYS A 1 260 ? -17.453 -13.923 -5.195 1.00 94.44 260 LYS A C 1
ATOM 2072 O O . LYS A 1 260 ? -17.810 -15.097 -5.276 1.00 94.44 260 LYS A O 1
ATOM 2077 N N . LEU A 1 261 ? -17.397 -13.113 -6.251 1.00 94.69 261 LEU A N 1
ATOM 2078 C CA . LEU A 1 261 ? -17.658 -13.572 -7.615 1.00 94.69 261 LEU A CA 1
ATOM 2079 C C . LEU A 1 261 ? -16.509 -14.439 -8.133 1.00 94.69 261 LEU A C 1
ATOM 2081 O O . LEU A 1 261 ? -16.761 -15.520 -8.668 1.00 94.69 261 LEU A O 1
ATOM 2085 N N . THR A 1 262 ? -15.258 -14.036 -7.905 1.00 93.69 262 THR A N 1
ATOM 2086 C CA . THR A 1 262 ? -14.095 -14.822 -8.347 1.00 93.69 262 THR A CA 1
ATOM 2087 C C . THR A 1 262 ? -13.999 -16.169 -7.629 1.00 93.69 262 THR A C 1
ATOM 2089 O O . THR A 1 262 ? -13.700 -17.174 -8.274 1.00 93.69 262 THR A O 1
ATOM 2092 N N . GLN A 1 263 ? -14.387 -16.246 -6.350 1.00 94.00 263 GLN A N 1
ATOM 2093 C CA . GLN A 1 263 ? -14.533 -17.516 -5.619 1.00 94.00 263 GLN A CA 1
ATOM 2094 C C . GLN A 1 263 ? -15.589 -18.460 -6.229 1.00 94.00 263 GLN A C 1
ATOM 2096 O O . GLN A 1 263 ? -15.513 -19.670 -6.042 1.00 94.00 263 GLN A O 1
ATOM 2101 N N . GLN A 1 264 ? -16.556 -17.935 -6.987 1.00 95.06 264 GLN A N 1
ATOM 2102 C CA . GLN A 1 264 ? -17.547 -18.727 -7.733 1.00 95.06 264 GLN A CA 1
ATOM 2103 C C . GLN A 1 264 ? -17.095 -19.051 -9.167 1.00 95.06 264 GLN A C 1
ATOM 2105 O O . GLN A 1 264 ? -17.897 -19.529 -9.966 1.00 95.06 264 GLN A O 1
ATOM 2110 N N . GLY A 1 265 ? -15.849 -18.736 -9.532 1.00 93.81 265 GLY A N 1
ATOM 2111 C CA . GLY A 1 265 ? -15.354 -18.864 -10.903 1.00 93.81 265 GLY A CA 1
ATOM 2112 C C . GLY A 1 265 ? -15.889 -17.798 -11.866 1.00 93.81 265 GLY A C 1
ATOM 2113 O O . GLY A 1 265 ? -15.704 -17.923 -13.074 1.00 93.81 265 GLY A O 1
ATOM 2114 N N . LYS A 1 266 ? -16.536 -16.739 -11.361 1.00 94.19 266 LYS A N 1
ATOM 2115 C CA . LYS A 1 266 ? -17.100 -15.652 -12.173 1.00 94.19 266 LYS A CA 1
ATOM 2116 C C . LYS A 1 266 ? -16.102 -14.503 -12.279 1.00 94.19 266 LYS A C 1
ATOM 2118 O O . LYS A 1 266 ? -16.057 -13.617 -11.430 1.00 94.19 266 LYS A O 1
ATOM 2123 N N . TRP A 1 267 ? -15.302 -14.526 -13.340 1.00 91.44 267 TRP A N 1
ATOM 2124 C CA . TRP A 1 267 ? -14.225 -13.564 -13.582 1.00 91.44 267 TRP A CA 1
ATOM 2125 C C . TRP A 1 267 ? -14.661 -12.476 -14.565 1.00 91.44 267 TRP A C 1
ATOM 2127 O O . TRP A 1 267 ? -14.498 -12.625 -15.775 1.00 91.44 267 TRP A O 1
ATOM 2137 N N . GLN A 1 268 ? -15.167 -11.351 -14.052 1.00 89.00 268 GLN A N 1
ATOM 2138 C CA . GLN A 1 268 ? -15.661 -10.251 -14.900 1.00 89.00 268 GLN A CA 1
ATOM 2139 C C . GLN A 1 268 ? -14.593 -9.576 -15.761 1.00 89.00 268 GLN A C 1
ATOM 2141 O O . GLN A 1 268 ? -14.922 -8.837 -16.687 1.00 89.00 268 GLN A O 1
ATOM 2146 N N . VAL A 1 269 ? -13.322 -9.803 -15.439 1.00 87.50 269 VAL A N 1
ATOM 2147 C CA . VAL A 1 269 ? -12.183 -9.366 -16.246 1.00 87.50 269 VAL A CA 1
ATOM 2148 C C . VAL A 1 269 ? -12.125 -10.070 -17.603 1.00 87.50 269 VAL A C 1
ATOM 2150 O O . VAL A 1 269 ? -11.671 -9.468 -18.569 1.00 87.50 269 VAL A O 1
ATOM 2153 N N . LYS A 1 270 ? -12.603 -11.322 -17.667 1.00 87.44 270 LYS A N 1
ATOM 2154 C CA . LYS A 1 270 ? -12.608 -12.165 -18.870 1.00 87.44 270 LYS A CA 1
ATOM 2155 C C . LYS A 1 270 ? -13.898 -12.008 -19.669 1.00 87.44 270 LYS A C 1
ATOM 2157 O O . LYS A 1 270 ? -13.856 -11.933 -20.888 1.00 87.44 270 LYS A O 1
ATOM 2162 N N . ASP A 1 271 ? -15.030 -11.962 -18.974 1.00 87.88 271 ASP A N 1
ATOM 2163 C CA . ASP A 1 271 ? -16.353 -11.817 -19.576 1.00 87.88 271 ASP A CA 1
ATOM 2164 C C . ASP A 1 271 ? -17.250 -11.035 -18.614 1.00 87.88 271 ASP A C 1
ATOM 2166 O O . ASP A 1 271 ? -17.500 -11.457 -17.488 1.00 87.88 271 ASP A O 1
ATOM 2170 N N . THR A 1 272 ? -17.724 -9.866 -19.041 1.00 86.38 272 THR A N 1
ATOM 2171 C CA . THR A 1 272 ? -18.537 -8.971 -18.211 1.00 86.38 272 THR A CA 1
ATOM 2172 C C . THR A 1 272 ? -19.977 -9.453 -18.024 1.00 86.38 272 THR A C 1
ATOM 2174 O O . THR A 1 272 ? -20.663 -8.923 -17.153 1.00 86.38 272 THR A O 1
ATOM 2177 N N . SER A 1 273 ? -20.433 -10.454 -18.785 1.00 89.75 273 SER A N 1
ATOM 2178 C CA . SER A 1 273 ? -21.799 -10.992 -18.725 1.00 89.75 273 SER A CA 1
ATOM 2179 C C . SER A 1 273 ? -21.997 -12.079 -17.658 1.00 89.75 273 SER A C 1
ATOM 2181 O O . SER A 1 273 ? -23.130 -12.391 -17.292 1.00 89.75 273 SER A O 1
ATOM 2183 N N . VAL A 1 274 ? -20.908 -12.617 -17.090 1.00 92.06 274 VAL A N 1
ATOM 2184 C CA . VAL A 1 274 ? -20.937 -13.740 -16.124 1.00 92.06 274 VAL A CA 1
ATOM 2185 C C . VAL A 1 274 ? -21.610 -13.408 -14.787 1.00 92.06 274 VAL A C 1
ATOM 2187 O O . VAL A 1 274 ? -21.945 -14.310 -14.013 1.00 92.06 274 VAL A O 1
ATOM 2190 N N . ALA A 1 275 ? -21.767 -12.120 -14.474 1.00 92.31 275 ALA A N 1
ATOM 2191 C CA . ALA A 1 275 ? -22.445 -11.615 -13.286 1.00 92.31 275 ALA A CA 1
ATOM 2192 C C . ALA A 1 275 ? -22.767 -10.123 -13.433 1.00 92.31 275 ALA A C 1
ATOM 2194 O O . ALA A 1 275 ? -22.125 -9.413 -14.202 1.00 92.31 275 ALA A O 1
ATOM 2195 N N . ALA A 1 276 ? -23.689 -9.621 -12.608 1.00 91.50 276 ALA A N 1
ATOM 2196 C CA . ALA A 1 276 ? -23.855 -8.182 -12.429 1.00 91.50 276 ALA A CA 1
ATOM 2197 C C . ALA A 1 276 ? -22.551 -7.543 -11.915 1.00 91.50 276 ALA A C 1
ATOM 2199 O O . ALA A 1 276 ? -21.850 -8.123 -11.077 1.00 91.50 276 ALA A O 1
ATOM 2200 N N . ALA A 1 277 ? -22.225 -6.346 -12.409 1.00 88.19 277 ALA A N 1
ATOM 2201 C CA . ALA A 1 277 ? -21.029 -5.620 -11.992 1.00 88.19 277 ALA A CA 1
ATOM 2202 C C . ALA A 1 277 ? -21.041 -5.361 -10.473 1.00 88.19 277 ALA A C 1
ATOM 2204 O O . ALA A 1 277 ? -22.094 -5.006 -9.932 1.00 88.19 277 ALA A O 1
ATOM 2205 N N . PRO A 1 278 ? -19.903 -5.517 -9.765 1.00 92.19 278 PRO A N 1
ATOM 2206 C CA . PRO A 1 278 ? -19.832 -5.124 -8.369 1.00 92.19 278 PRO A CA 1
ATOM 2207 C C . PRO A 1 278 ? -20.081 -3.619 -8.268 1.00 92.19 278 PRO A C 1
ATOM 2209 O O . PRO A 1 278 ? -19.728 -2.858 -9.172 1.00 92.19 278 PRO A O 1
ATOM 2212 N N . ARG A 1 279 ? -20.659 -3.178 -7.150 1.00 92.81 279 ARG A N 1
ATOM 2213 C CA . ARG A 1 279 ? -20.792 -1.743 -6.871 1.00 92.81 279 ARG A CA 1
ATOM 2214 C C . ARG A 1 279 ? -19.417 -1.068 -6.885 1.00 92.81 279 ARG A C 1
ATOM 2216 O O . ARG A 1 279 ? -18.423 -1.688 -6.506 1.00 92.81 279 ARG A O 1
ATOM 2223 N N . ALA A 1 280 ? -19.367 0.200 -7.276 1.00 91.69 280 ALA A N 1
ATOM 2224 C CA . ALA A 1 280 ? -18.157 1.001 -7.140 1.00 91.69 280 ALA A CA 1
ATOM 2225 C C . ALA A 1 280 ? -17.858 1.260 -5.654 1.00 91.69 280 ALA A C 1
ATOM 2227 O O . ALA A 1 280 ? -18.774 1.426 -4.849 1.00 91.69 280 ALA A O 1
ATOM 2228 N N . PHE A 1 281 ? -16.578 1.289 -5.295 1.00 90.62 281 PHE A N 1
ATOM 2229 C CA . PHE A 1 281 ? -16.130 1.555 -3.928 1.00 90.62 281 PHE A CA 1
ATOM 2230 C C . PHE A 1 281 ? -15.190 2.751 -3.852 1.00 90.62 281 PHE A C 1
ATOM 2232 O O . PHE A 1 281 ? -15.313 3.543 -2.922 1.00 90.62 281 PHE A O 1
ATOM 2239 N N . PHE A 1 282 ? -14.300 2.915 -4.831 1.00 88.00 282 PHE A N 1
ATOM 2240 C CA . PHE A 1 282 ? -13.380 4.048 -4.890 1.00 88.00 282 PHE A CA 1
ATOM 2241 C C . PHE A 1 282 ? -13.516 4.811 -6.200 1.00 88.00 282 PHE A C 1
ATOM 2243 O O . PHE A 1 282 ? -13.744 4.223 -7.259 1.00 88.00 282 PHE A O 1
ATOM 2250 N N . ILE A 1 283 ? -13.336 6.122 -6.095 1.00 86.12 283 ILE A N 1
ATOM 2251 C CA . ILE A 1 283 ? -13.200 7.064 -7.197 1.00 86.12 283 ILE A CA 1
ATOM 2252 C C . ILE A 1 283 ? -11.784 7.632 -7.128 1.00 86.12 283 ILE A C 1
ATOM 2254 O O . ILE A 1 283 ? -11.408 8.208 -6.112 1.00 86.12 283 ILE A O 1
ATOM 2258 N N . TYR A 1 284 ? -11.014 7.498 -8.199 1.00 81.56 284 TYR A N 1
ATOM 2259 C CA . TYR A 1 284 ? -9.678 8.075 -8.320 1.00 81.56 284 TYR A CA 1
ATOM 2260 C C . TYR A 1 284 ? -9.740 9.297 -9.227 1.00 81.56 284 TYR A C 1
ATOM 2262 O O . TYR A 1 284 ? -10.106 9.172 -10.394 1.00 81.56 284 TYR A O 1
ATOM 2270 N N . ALA A 1 285 ? -9.411 10.474 -8.697 1.00 76.25 285 ALA A N 1
ATOM 2271 C CA . ALA A 1 285 ? -9.423 11.728 -9.447 1.00 76.25 285 ALA A CA 1
ATOM 2272 C C . ALA A 1 285 ? -8.012 12.064 -9.961 1.00 76.25 285 ALA A C 1
ATOM 2274 O O . ALA A 1 285 ? -7.219 12.702 -9.269 1.00 76.25 285 ALA A O 1
ATOM 2275 N N . ASN A 1 286 ? -7.694 11.642 -11.188 1.00 63.72 286 ASN A N 1
ATOM 2276 C CA . ASN A 1 286 ? -6.329 11.713 -11.727 1.00 63.72 286 ASN A CA 1
ATOM 2277 C C . ASN A 1 286 ? -5.922 13.116 -12.209 1.00 63.72 286 ASN A C 1
ATOM 2279 O O . ASN A 1 286 ? -4.753 13.485 -12.106 1.00 63.72 286 ASN A O 1
ATOM 2283 N N . ILE A 1 287 ? -6.871 13.911 -12.722 1.00 58.53 287 ILE A N 1
ATOM 2284 C CA . ILE A 1 287 ? -6.579 15.228 -13.326 1.00 58.53 287 ILE A CA 1
ATOM 2285 C C . ILE A 1 287 ? -6.958 16.385 -12.393 1.00 58.53 287 ILE A C 1
ATOM 2287 O O . ILE A 1 287 ? -6.178 17.321 -12.214 1.00 58.53 287 ILE A O 1
ATOM 2291 N N . VAL A 1 288 ? -8.140 16.331 -11.773 1.00 54.91 288 VAL A N 1
ATOM 2292 C CA . VAL A 1 288 ? -8.616 17.370 -10.849 1.00 54.91 288 VAL A CA 1
ATOM 2293 C C . VAL A 1 288 ? -8.428 16.869 -9.431 1.00 54.91 288 VAL A C 1
ATOM 2295 O O . VAL A 1 288 ? -9.301 16.233 -8.846 1.00 54.91 288 VAL A O 1
ATOM 2298 N N . LYS A 1 289 ? -7.259 17.156 -8.869 1.00 56.97 289 LYS A N 1
ATOM 2299 C CA . LYS A 1 289 ? -7.017 16.898 -7.456 1.00 56.97 289 LYS A CA 1
ATOM 2300 C C . LYS A 1 289 ? -7.818 17.925 -6.663 1.00 56.97 289 LYS A C 1
ATOM 2302 O O . LYS A 1 289 ? -7.505 19.114 -6.714 1.00 56.97 289 LYS A O 1
ATOM 2307 N N . PHE A 1 290 ? -8.884 17.471 -6.004 1.00 46.31 290 PHE A N 1
ATOM 2308 C CA . PHE A 1 290 ? -9.717 18.312 -5.148 1.00 46.31 290 PHE A CA 1
ATOM 2309 C C . P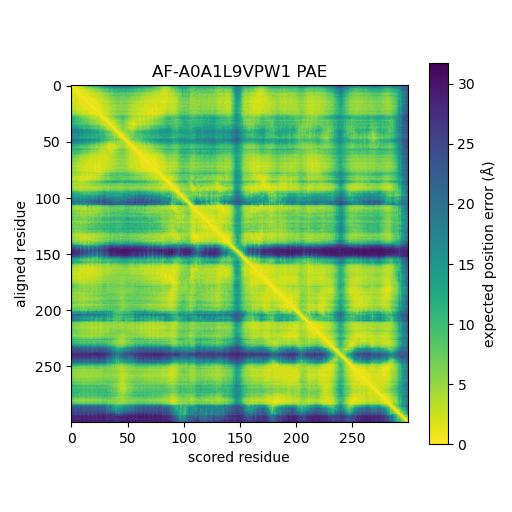HE A 1 290 ? -8.788 19.032 -4.150 1.00 46.31 290 PHE A C 1
ATOM 2311 O O . PHE A 1 290 ? -7.854 18.430 -3.613 1.00 46.31 290 PHE A O 1
ATOM 2318 N N . ASN A 1 291 ? -8.958 20.342 -4.002 1.00 51.41 291 ASN A N 1
ATOM 2319 C CA . ASN A 1 291 ? -8.227 21.164 -3.041 1.00 51.41 291 ASN A CA 1
ATOM 2320 C C . ASN A 1 291 ? -9.199 22.210 -2.483 1.00 51.41 291 ASN A C 1
ATOM 2322 O O . ASN A 1 291 ? -9.194 23.355 -2.938 1.00 51.41 291 ASN A O 1
ATOM 2326 N N . PRO A 1 292 ? -10.054 21.848 -1.515 1.00 45.12 292 PRO A N 1
ATOM 2327 C CA . PRO A 1 292 ? -10.994 22.800 -0.930 1.00 45.12 292 PRO A CA 1
ATOM 2328 C C . PRO A 1 292 ? -10.309 23.907 -0.103 1.00 45.12 292 PRO A C 1
ATOM 2330 O O . PRO A 1 292 ? -10.988 24.792 0.402 1.00 45.12 292 PRO A O 1
ATOM 2333 N N . GLY A 1 293 ? -8.970 23.897 0.009 1.00 44.09 293 GLY A N 1
ATOM 2334 C CA . GLY A 1 293 ? -8.166 24.978 0.586 1.00 44.09 293 GLY A CA 1
ATOM 2335 C C . GLY A 1 293 ? -7.647 26.009 -0.425 1.00 44.09 293 GLY A C 1
ATOM 2336 O O . GLY A 1 293 ? -7.001 26.976 -0.017 1.00 44.09 293 GLY A O 1
ATOM 2337 N N . GLU A 1 294 ? -7.894 25.846 -1.731 1.00 43.97 294 GLU A N 1
ATOM 2338 C CA . GLU A 1 294 ? -7.724 26.954 -2.674 1.00 43.97 294 GLU A CA 1
ATOM 2339 C C . GLU A 1 294 ? -8.875 27.952 -2.491 1.00 43.97 294 GLU A C 1
ATOM 2341 O O . GLU A 1 294 ? -10.041 27.584 -2.395 1.00 43.97 294 GLU A O 1
ATOM 2346 N N . LYS A 1 295 ? -8.501 29.229 -2.392 1.00 39.56 295 LYS A N 1
ATOM 2347 C CA . LYS A 1 295 ? -9.215 30.386 -1.823 1.00 39.56 295 LYS A CA 1
ATOM 2348 C C . LYS A 1 295 ? -10.561 30.788 -2.476 1.00 39.56 295 LYS A C 1
ATOM 2350 O O . LYS A 1 295 ? -10.864 31.971 -2.520 1.00 39.56 295 LYS A O 1
ATOM 2355 N N . LYS A 1 296 ? -11.339 29.862 -3.043 1.00 37.91 296 LYS A N 1
ATOM 2356 C CA . LYS A 1 296 ? -12.552 30.165 -3.826 1.00 37.91 296 LYS A CA 1
ATOM 2357 C C . LYS A 1 296 ? -13.776 29.281 -3.559 1.00 37.91 296 LYS A C 1
ATOM 2359 O O . LYS A 1 296 ? -14.769 29.459 -4.249 1.00 37.91 296 LYS A O 1
ATOM 2364 N N . LEU A 1 297 ? -13.736 28.338 -2.614 1.00 37.94 297 LEU A N 1
ATOM 2365 C CA . LEU A 1 297 ? -14.868 27.421 -2.372 1.00 37.94 297 LEU A CA 1
ATOM 2366 C C . LEU A 1 297 ? -15.554 27.575 -1.004 1.00 37.94 297 LEU A C 1
ATOM 2368 O O . LEU A 1 297 ? -16.491 26.838 -0.726 1.00 37.94 297 LEU A O 1
ATOM 2372 N N . LEU A 1 298 ? -15.111 28.517 -0.163 1.00 36.22 298 LEU A N 1
ATOM 2373 C CA . LEU A 1 298 ? -15.698 28.787 1.162 1.00 36.22 298 LEU A CA 1
ATOM 2374 C C . LEU A 1 298 ? -16.058 30.271 1.374 1.00 36.22 298 LEU A C 1
ATOM 2376 O O . LEU A 1 298 ? -16.269 30.694 2.505 1.00 36.22 298 LEU A O 1
ATOM 2380 N N . GLU A 1 299 ? -16.117 31.059 0.301 1.00 32.12 299 GLU A N 1
ATOM 2381 C CA . GLU A 1 299 ? -16.761 32.376 0.317 1.00 32.12 299 GLU A CA 1
ATOM 2382 C C . GLU A 1 299 ? -18.105 32.234 -0.402 1.00 32.12 299 GLU A C 1
ATOM 2384 O O . GLU A 1 299 ? -18.157 32.338 -1.624 1.00 32.12 299 GLU A O 1
ATOM 2389 N N . ASP A 1 300 ? -19.121 31.831 0.366 1.00 32.25 300 ASP A N 1
ATOM 2390 C CA . ASP A 1 300 ? -20.521 32.297 0.331 1.00 32.25 300 ASP A CA 1
ATOM 2391 C C . ASP A 1 300 ? -21.310 31.649 1.487 1.00 32.25 300 ASP A C 1
ATOM 2393 O O . ASP A 1 300 ? -21.362 30.397 1.563 1.00 32.25 300 ASP A O 1
#

Organism: NCBI:txid1160497

Nearest PDB structures (foldseek):
  4rqf-assembly1_B  TM=3.062E-01  e=5.879E+00  Homo sapiens
  7f9o-assembly1_n  TM=2.827E-01  e=7.551E+00  Hordeum vulgare subsp. spontaneum
  3iv9-assembly1_A  TM=2.480E-01  e=7.093E+00  Escherichia coli

Solvent-accessible surface area (backbone atoms only — not comparable to full-atom values): 17775 Å² total; per-residue (Å²): 108,71,67,62,54,54,52,47,51,55,43,41,51,53,39,45,55,54,51,49,53,45,52,64,75,40,55,66,93,57,78,80,91,43,66,70,53,81,82,73,80,76,79,89,50,98,82,55,86,72,90,79,79,82,40,51,48,68,46,80,82,37,45,63,57,47,48,54,28,49,52,51,41,58,60,56,53,75,76,59,71,77,53,52,40,86,98,31,66,47,34,38,32,49,43,53,63,72,30,53,64,53,68,87,62,58,28,43,37,29,19,69,34,77,88,39,56,47,64,66,50,45,70,53,56,28,50,77,49,67,17,43,67,42,50,44,29,63,76,68,62,58,78,75,69,67,93,59,88,94,62,88,68,92,72,87,51,81,84,53,49,59,63,48,40,63,58,71,32,60,40,65,42,74,44,83,47,58,58,46,52,46,64,77,47,77,67,72,57,51,76,76,32,55,40,34,71,81,35,30,67,51,61,87,56,72,73,82,56,39,50,61,59,52,49,34,53,75,71,70,46,68,63,40,54,52,61,56,68,68,46,76,68,35,50,70,44,84,58,88,93,47,74,54,64,44,69,38,32,35,34,33,50,27,44,47,58,39,45,58,34,44,76,71,72,37,50,52,58,83,42,65,82,74,50,82,79,51,58,71,28,36,38,34,34,73,67,64,65,58,38,68,75,52,98,74,75,82,84,128